Protein AF-A0A4Y7S0A8-F1 (afdb_monomer_lite)

Sequence (213 aa):
MAKVMALDAGCTFLNLITPNRKPGSVTPHGSLGADGKWPEFVPAKEGDSRILPHDGKDISFIEMGDLIRATYNFSPSFCLFVPKDYHNDRFDLKDLDLHNGIEHDASLCRIKIPVEMIKALLAEATGKDADGKPLLTIEDLSRFSARRRIHKSFGSSNASTLLTVFGGRVEDIETVLLEERLPDGWRYGLTIITFNLKAVNKFIAEREDKKEP

Structure (mmCIF, N/CA/C/O backbone):
data_AF-A0A4Y7S0A8-F1
#
_entry.id   AF-A0A4Y7S0A8-F1
#
loop_
_atom_site.group_PDB
_atom_site.id
_atom_site.type_symbol
_atom_site.label_atom_id
_atom_site.label_alt_id
_atom_site.label_comp_id
_atom_site.label_asym_id
_atom_site.label_entity_id
_atom_site.label_seq_id
_atom_site.pdbx_PDB_ins_code
_atom_site.Cartn_x
_atom_site.Cartn_y
_atom_site.Cartn_z
_atom_site.occupancy
_atom_site.B_iso_or_equiv
_atom_site.auth_seq_id
_atom_site.auth_comp_id
_atom_site.auth_asym_id
_atom_site.auth_atom_id
_atom_site.pdbx_PDB_model_num
ATOM 1 N N . MET A 1 1 ? 9.081 16.207 -14.433 1.00 58.31 1 MET A N 1
ATOM 2 C CA . MET A 1 1 ? 8.222 16.751 -13.357 1.00 58.31 1 MET A CA 1
ATOM 3 C C . MET A 1 1 ? 6.930 17.389 -13.871 1.00 58.31 1 MET A C 1
ATOM 5 O O . MET A 1 1 ? 5.879 16.824 -13.622 1.00 58.31 1 MET A O 1
ATOM 9 N N . ALA A 1 2 ? 6.963 18.486 -14.643 1.00 67.06 2 ALA A N 1
ATOM 10 C CA . ALA A 1 2 ? 5.742 19.196 -15.074 1.00 67.06 2 ALA A CA 1
ATOM 11 C C . ALA A 1 2 ? 4.711 18.321 -15.822 1.00 67.06 2 ALA A C 1
ATOM 13 O O . ALA A 1 2 ? 3.524 18.381 -15.524 1.00 67.06 2 ALA A O 1
ATOM 14 N N . LYS A 1 3 ? 5.160 17.444 -16.733 1.00 69.94 3 LYS A N 1
ATOM 15 C CA . LYS A 1 3 ? 4.279 16.494 -17.440 1.00 69.94 3 LYS A CA 1
ATOM 16 C C . LYS A 1 3 ? 3.612 15.475 -16.504 1.00 69.94 3 LYS A C 1
ATOM 18 O O . LYS A 1 3 ? 2.448 15.154 -16.691 1.00 69.94 3 LYS A O 1
ATOM 23 N N . VAL A 1 4 ? 4.337 15.007 -15.484 1.00 67.06 4 VAL A N 1
ATOM 24 C CA . VAL A 1 4 ? 3.821 14.060 -14.479 1.00 67.06 4 VAL A CA 1
ATOM 25 C C . VAL A 1 4 ? 2.778 14.743 -13.598 1.00 67.06 4 VAL A C 1
ATOM 27 O O . VAL A 1 4 ? 1.708 14.190 -13.381 1.00 67.06 4 VAL A O 1
ATOM 30 N N . MET A 1 5 ? 3.042 15.984 -13.178 1.00 69.06 5 MET A N 1
ATOM 31 C CA . MET A 1 5 ? 2.083 16.797 -12.422 1.00 69.06 5 MET A CA 1
ATOM 32 C C . MET A 1 5 ? 0.814 17.100 -13.231 1.00 69.06 5 MET A C 1
ATOM 34 O O . MET A 1 5 ? -0.282 17.065 -12.682 1.00 69.06 5 MET A O 1
ATOM 38 N N . ALA A 1 6 ? 0.942 17.359 -14.537 1.00 71.19 6 ALA A N 1
ATOM 39 C CA . ALA A 1 6 ? -0.202 17.607 -15.414 1.00 71.19 6 ALA A CA 1
ATOM 40 C C . ALA A 1 6 ? -1.072 16.353 -15.611 1.00 71.19 6 ALA A C 1
ATOM 42 O O . ALA A 1 6 ? -2.297 16.442 -15.547 1.00 71.19 6 ALA A O 1
ATOM 43 N N . LEU A 1 7 ? -0.442 15.185 -15.803 1.00 68.44 7 LEU A N 1
ATOM 44 C CA . LEU A 1 7 ? -1.139 13.897 -15.866 1.00 68.44 7 LEU A CA 1
ATOM 45 C C . LEU A 1 7 ? -1.928 13.641 -14.577 1.00 68.44 7 LEU A C 1
ATOM 47 O O . LEU A 1 7 ? -3.099 13.270 -14.627 1.00 68.44 7 LEU A O 1
ATOM 51 N N . ASP A 1 8 ? -1.302 13.894 -13.429 1.00 63.66 8 ASP A N 1
ATOM 52 C CA . ASP A 1 8 ? -1.914 13.646 -12.130 1.00 63.66 8 ASP A CA 1
ATOM 53 C C . ASP A 1 8 ? -3.091 14.585 -11.827 1.00 63.66 8 ASP A C 1
ATOM 55 O O . ASP A 1 8 ? -4.157 14.145 -11.383 1.00 63.66 8 ASP A O 1
ATOM 59 N N . ALA A 1 9 ? -2.936 15.872 -12.156 1.00 69.12 9 ALA A N 1
ATOM 60 C CA . ALA A 1 9 ? -4.014 16.853 -12.077 1.00 69.12 9 ALA A CA 1
ATOM 61 C C . ALA A 1 9 ? -5.208 16.445 -12.958 1.00 69.12 9 ALA A C 1
ATOM 63 O O . ALA A 1 9 ? -6.355 16.529 -12.517 1.00 69.12 9 ALA A O 1
ATOM 64 N N . GLY A 1 10 ? -4.942 15.932 -14.165 1.00 71.56 10 GLY A N 1
ATOM 65 C CA . GLY A 1 10 ? -5.967 15.388 -15.056 1.00 71.56 10 GLY A CA 1
ATOM 66 C C . GLY A 1 10 ? -6.709 14.193 -14.448 1.00 71.56 10 GLY A C 1
ATOM 67 O O . GLY A 1 10 ? -7.939 14.200 -14.395 1.00 71.56 10 GLY A O 1
ATOM 68 N N . CYS A 1 11 ? -5.985 13.196 -13.927 1.00 65.12 11 CYS A N 1
ATOM 69 C CA . CYS A 1 11 ? -6.586 12.034 -13.259 1.00 65.12 11 CYS A CA 1
ATOM 70 C C . CYS A 1 11 ? -7.450 12.434 -12.055 1.00 65.12 11 CYS A C 1
ATOM 72 O O . CYS A 1 11 ? -8.528 11.882 -11.846 1.00 65.12 11 CYS A O 1
ATOM 74 N N . THR A 1 12 ? -7.004 13.421 -11.284 1.00 65.00 12 THR A N 1
ATOM 75 C CA . THR A 1 12 ? -7.738 13.921 -10.115 1.00 65.00 12 THR A CA 1
ATOM 76 C C . THR A 1 12 ? -9.018 14.621 -10.498 1.00 65.00 12 THR A C 1
ATOM 78 O O . THR A 1 12 ? -10.064 14.349 -9.913 1.00 65.00 12 THR A O 1
ATOM 81 N N . PHE A 1 13 ? -8.941 15.516 -11.481 1.00 70.25 13 PHE A N 1
ATOM 82 C CA . PHE A 1 13 ? -10.118 16.213 -11.965 1.00 70.25 13 PHE A CA 1
ATOM 83 C C . PHE A 1 13 ? -11.157 15.216 -12.487 1.00 70.25 13 PHE A C 1
ATOM 85 O O . PHE A 1 13 ? -12.326 15.309 -12.125 1.00 70.25 13 PHE A O 1
ATOM 92 N N . LEU A 1 14 ? -10.722 14.204 -13.246 1.00 70.00 14 LEU A N 1
ATOM 93 C CA . LEU A 1 14 ? -11.597 13.126 -13.703 1.00 70.00 14 LEU A CA 1
ATOM 94 C C . LEU A 1 14 ? -12.233 12.362 -12.533 1.00 70.00 14 LEU A C 1
ATOM 96 O O . LEU A 1 14 ? -13.439 12.137 -12.559 1.00 70.00 14 LEU A O 1
ATOM 100 N N . ASN A 1 15 ? -11.484 12.018 -11.484 1.00 66.25 15 ASN A N 1
ATOM 101 C CA . ASN A 1 15 ? -12.047 11.350 -10.303 1.00 66.25 15 ASN A CA 1
ATOM 102 C C . ASN A 1 15 ? -13.078 12.203 -9.550 1.00 66.25 15 ASN A C 1
ATOM 104 O O . ASN A 1 15 ? -13.978 11.646 -8.933 1.00 66.25 15 ASN A O 1
ATOM 108 N N . LEU A 1 16 ? -12.962 13.535 -9.589 1.00 69.25 16 LEU A N 1
ATOM 109 C CA . LEU A 1 16 ? -13.919 14.431 -8.934 1.00 69.25 16 LEU A CA 1
ATOM 110 C C . LEU A 1 16 ? -15.281 14.441 -9.641 1.00 69.25 16 LEU A C 1
ATOM 112 O O . LEU A 1 16 ? -16.313 14.578 -8.989 1.00 69.25 16 LEU A O 1
ATOM 116 N N . ILE A 1 17 ? -15.279 14.323 -10.970 1.00 75.06 17 ILE A N 1
ATOM 117 C CA . ILE A 1 17 ? -16.487 14.470 -11.797 1.00 75.06 17 ILE A CA 1
ATOM 118 C C . ILE A 1 17 ? -17.059 13.137 -12.289 1.00 75.06 17 ILE A C 1
ATOM 120 O O . ILE A 1 17 ? -18.160 13.113 -12.838 1.00 75.06 17 ILE A O 1
ATOM 124 N N . THR A 1 18 ? -16.327 12.032 -12.136 1.00 69.12 18 THR A N 1
ATOM 125 C CA . THR A 1 18 ? -16.798 10.704 -12.542 1.00 69.12 18 THR A CA 1
ATOM 126 C C . THR A 1 18 ? -17.499 9.992 -11.384 1.00 69.12 18 THR A C 1
ATOM 128 O O . THR A 1 18 ? -17.067 10.101 -10.237 1.00 69.12 18 THR A O 1
ATOM 131 N N . PRO A 1 19 ? -18.591 9.249 -11.648 1.00 72.56 19 PRO A N 1
ATOM 132 C CA . PRO A 1 19 ? -19.232 8.441 -10.621 1.00 72.56 19 PRO A CA 1
ATOM 133 C C . PRO A 1 19 ? -18.269 7.407 -10.037 1.00 72.56 19 PRO A C 1
ATOM 135 O O . PRO A 1 19 ? -17.449 6.828 -10.754 1.00 72.56 19 PRO A O 1
ATOM 138 N N . ASN A 1 20 ? -18.436 7.105 -8.748 1.00 66.69 20 ASN A N 1
ATOM 139 C CA . ASN A 1 20 ? -17.728 5.997 -8.119 1.00 66.69 20 ASN A CA 1
ATOM 140 C C . ASN A 1 20 ? -17.973 4.697 -8.898 1.00 66.69 20 ASN A C 1
ATOM 142 O O . ASN A 1 20 ? -19.105 4.380 -9.278 1.00 66.69 20 ASN A O 1
ATOM 146 N N . ARG A 1 21 ? -16.903 3.929 -9.118 1.00 64.50 21 ARG A N 1
ATOM 147 C CA . ARG A 1 21 ? -16.999 2.606 -9.742 1.00 64.50 21 ARG A CA 1
ATOM 148 C C . ARG A 1 21 ? -17.842 1.670 -8.879 1.00 64.50 21 ARG A C 1
ATOM 150 O O . ARG A 1 21 ? -17.866 1.787 -7.652 1.00 64.50 21 ARG A O 1
ATOM 157 N N . LYS A 1 22 ? -18.521 0.720 -9.529 1.00 64.25 22 LYS A N 1
ATOM 158 C CA . LYS A 1 22 ? -19.279 -0.308 -8.815 1.00 64.25 22 LYS A CA 1
ATOM 159 C C . LYS A 1 22 ? -18.318 -1.140 -7.954 1.00 64.25 22 LYS A C 1
ATOM 161 O O . LYS A 1 22 ? -17.185 -1.397 -8.369 1.00 64.25 22 LYS A O 1
ATOM 166 N N . PRO A 1 23 ? -18.752 -1.602 -6.772 1.00 60.38 23 PRO A N 1
ATOM 167 C CA . PRO A 1 23 ? -17.945 -2.518 -5.977 1.00 60.38 23 PRO A CA 1
ATOM 168 C C . PRO A 1 23 ? -17.537 -3.751 -6.803 1.00 60.38 23 PRO A C 1
ATOM 170 O O . PRO A 1 23 ? -18.385 -4.355 -7.454 1.00 60.38 23 PRO A O 1
ATOM 173 N N . GLY A 1 24 ? -16.246 -4.100 -6.792 1.00 59.38 24 GLY A N 1
ATOM 174 C CA . GLY A 1 24 ? -15.687 -5.215 -7.576 1.00 59.38 24 GLY A CA 1
ATOM 175 C C . GLY A 1 24 ? -15.286 -4.873 -9.019 1.00 59.38 24 GLY A C 1
ATOM 176 O O . GLY A 1 24 ? -14.640 -5.688 -9.665 1.00 59.38 24 GLY A O 1
ATOM 177 N N . SER A 1 25 ? -15.588 -3.667 -9.517 1.00 65.44 25 SER A N 1
ATOM 178 C CA . SER A 1 25 ? -15.233 -3.237 -10.882 1.00 65.44 25 SER A CA 1
ATOM 179 C C . SER A 1 25 ? -14.004 -2.313 -10.927 1.00 65.44 25 SER A C 1
ATOM 181 O O . SER A 1 25 ? -13.854 -1.505 -11.848 1.00 65.44 25 SER A O 1
ATOM 183 N N . VAL A 1 26 ? -13.181 -2.330 -9.875 1.00 66.06 26 VAL A N 1
ATOM 184 C CA . VAL A 1 26 ? -11.981 -1.485 -9.772 1.00 66.06 26 VAL A CA 1
ATOM 185 C C . VAL A 1 26 ? -10.861 -2.069 -10.630 1.00 66.06 26 VAL A C 1
ATOM 187 O O . VAL A 1 26 ? -10.274 -1.342 -11.433 1.00 66.06 26 VAL A O 1
ATOM 190 N N . THR A 1 27 ? -10.649 -3.378 -10.526 1.00 70.12 27 THR A N 1
ATOM 191 C CA . THR A 1 27 ? -9.731 -4.145 -11.366 1.00 70.12 27 THR A CA 1
ATOM 192 C C . THR A 1 27 ? -10.268 -4.252 -12.800 1.00 70.12 27 THR A C 1
ATOM 194 O O . THR A 1 27 ? -11.451 -4.559 -12.977 1.00 70.12 27 THR A O 1
ATOM 197 N N . PRO A 1 28 ? -9.446 -3.990 -13.837 1.00 72.38 28 PRO A N 1
ATOM 198 C CA . PRO A 1 28 ? -9.877 -4.095 -15.229 1.00 72.38 28 PRO A CA 1
ATOM 199 C C . PRO A 1 28 ? -10.390 -5.495 -15.590 1.00 72.38 28 PRO A C 1
ATOM 201 O O . PRO A 1 28 ? -9.878 -6.505 -15.108 1.00 72.38 28 PRO A O 1
ATOM 204 N N . HIS A 1 29 ? -11.377 -5.568 -16.488 1.00 75.81 29 HIS A N 1
ATOM 205 C CA . HIS A 1 29 ? -11.829 -6.851 -17.029 1.00 75.81 29 HIS A CA 1
ATOM 206 C C . HIS A 1 29 ? -10.670 -7.589 -17.712 1.00 75.81 29 HIS A C 1
ATOM 208 O O . HIS A 1 29 ? -9.932 -7.001 -18.499 1.00 75.81 29 HIS A O 1
ATOM 214 N N . GLY A 1 30 ? -10.533 -8.883 -17.414 1.00 76.19 30 GLY A N 1
ATOM 215 C CA . GLY A 1 30 ? -9.448 -9.728 -17.922 1.00 76.19 30 GLY A CA 1
ATOM 216 C C . GLY A 1 30 ? -8.173 -9.717 -17.071 1.00 76.19 30 GLY A C 1
ATOM 217 O O . GLY A 1 30 ? -7.290 -10.534 -17.319 1.00 76.19 30 GLY A O 1
ATOM 218 N N . SER A 1 31 ? -8.073 -8.853 -16.057 1.00 74.75 31 SER A N 1
ATOM 219 C CA . SER A 1 31 ? -6.987 -8.890 -15.071 1.00 74.75 31 SER A CA 1
ATOM 220 C C . SER A 1 31 ? -7.307 -9.838 -13.907 1.00 74.75 31 SER A C 1
ATOM 222 O O . SER A 1 31 ? -8.472 -10.096 -13.592 1.00 74.75 31 SER A O 1
ATOM 224 N N . LEU A 1 32 ? -6.265 -10.336 -13.234 1.00 74.25 32 LEU A N 1
ATOM 225 C CA . LEU A 1 32 ? -6.407 -11.065 -11.968 1.00 74.25 32 LEU A CA 1
ATOM 226 C C . LEU A 1 32 ? -7.087 -10.150 -10.940 1.00 74.25 32 LEU A C 1
ATOM 228 O O . LEU A 1 32 ? -6.679 -9.000 -10.814 1.00 74.25 32 LEU A O 1
ATOM 232 N N . GLY A 1 33 ? -8.116 -10.631 -10.236 1.00 71.81 33 GLY A N 1
ATOM 233 C CA . GLY A 1 33 ? -8.898 -9.804 -9.308 1.00 71.81 33 GLY A CA 1
ATOM 234 C C . GLY A 1 33 ? -10.147 -9.158 -9.913 1.00 71.81 33 GLY A C 1
ATOM 235 O O . GLY A 1 33 ? -10.925 -8.551 -9.174 1.00 71.81 33 GLY A O 1
ATOM 236 N N . ALA A 1 34 ? -10.384 -9.290 -11.228 1.00 74.62 34 ALA A N 1
ATOM 237 C CA . ALA A 1 34 ? -11.622 -8.822 -11.854 1.00 74.62 34 ALA A CA 1
ATOM 238 C C . ALA A 1 34 ? -12.855 -9.414 -11.142 1.00 74.62 34 ALA A C 1
ATOM 240 O O . ALA A 1 34 ? -12.850 -10.566 -10.704 1.00 74.62 34 ALA A O 1
ATOM 241 N N . ASP A 1 35 ? -13.897 -8.597 -10.975 1.00 70.31 35 ASP A N 1
ATOM 242 C CA . ASP A 1 35 ? -15.102 -8.922 -10.194 1.00 70.31 35 ASP A CA 1
ATOM 243 C C . ASP A 1 35 ? -14.831 -9.245 -8.707 1.00 70.31 35 ASP A C 1
ATOM 245 O O . ASP A 1 35 ? -15.668 -9.844 -8.028 1.00 70.31 35 ASP A O 1
ATOM 249 N N . GLY A 1 36 ? -13.664 -8.849 -8.183 1.00 66.19 36 GLY A N 1
ATOM 250 C CA . GLY A 1 36 ? -13.225 -9.143 -6.817 1.00 66.19 36 GLY A CA 1
ATOM 251 C C . GLY A 1 36 ? -12.748 -10.583 -6.610 1.00 66.19 36 GLY A C 1
ATOM 252 O O . GLY A 1 36 ? -12.693 -11.041 -5.469 1.00 66.19 36 GLY A O 1
ATOM 253 N N . LYS A 1 37 ? -12.440 -11.313 -7.690 1.00 70.19 37 LYS A N 1
ATOM 254 C CA . LYS A 1 37 ? -11.987 -12.709 -7.641 1.00 70.19 37 LYS A CA 1
ATOM 255 C C . LYS A 1 37 ? -10.481 -12.793 -7.840 1.00 70.19 37 LYS A C 1
ATOM 257 O O . LYS A 1 37 ? -9.984 -12.730 -8.965 1.00 70.19 37 LYS A O 1
ATOM 262 N N . TRP A 1 38 ? -9.763 -12.947 -6.737 1.00 73.88 38 TRP A N 1
ATOM 263 C CA . TRP A 1 38 ? -8.324 -13.181 -6.757 1.00 73.88 38 TRP A CA 1
ATOM 264 C C . TRP A 1 38 ? -8.012 -14.667 -6.977 1.00 73.88 38 TRP A C 1
ATOM 266 O O . TRP A 1 38 ? -8.797 -15.518 -6.550 1.00 73.88 38 TRP A O 1
ATOM 276 N N . PRO A 1 39 ? -6.897 -14.998 -7.653 1.00 74.50 39 PRO A N 1
ATOM 277 C CA . PRO A 1 39 ? -6.384 -16.363 -7.696 1.00 74.50 39 PRO A CA 1
ATOM 278 C C . PRO A 1 39 ? -6.137 -16.925 -6.294 1.00 74.50 39 PRO A C 1
ATOM 280 O O . PRO A 1 39 ? -5.970 -16.172 -5.334 1.00 74.50 39 PRO A O 1
ATOM 283 N N . GLU A 1 40 ? -6.074 -18.253 -6.195 1.00 77.62 40 GLU A N 1
ATOM 284 C CA . GLU A 1 40 ? -5.680 -18.921 -4.957 1.00 77.62 40 GLU A CA 1
ATOM 285 C C . GLU A 1 40 ? -4.301 -18.425 -4.506 1.00 77.62 40 GLU A C 1
ATOM 287 O O . GLU A 1 40 ? -3.355 -18.347 -5.293 1.00 77.62 40 GLU A O 1
ATOM 292 N N . PHE A 1 41 ? -4.200 -18.061 -3.231 1.00 76.19 41 PHE A N 1
ATOM 293 C CA . PHE A 1 41 ? -2.948 -17.607 -2.653 1.00 76.19 41 PHE A CA 1
ATOM 294 C C . PHE A 1 41 ? -1.955 -18.764 -2.554 1.00 76.19 41 PHE A C 1
ATOM 296 O O . PHE A 1 41 ? -2.236 -19.790 -1.937 1.00 76.19 41 PHE A O 1
ATOM 303 N N . VAL A 1 42 ? -0.760 -18.556 -3.103 1.00 73.75 42 VAL A N 1
ATOM 304 C CA . VAL A 1 42 ? 0.359 -19.488 -2.985 1.00 73.75 42 VAL A CA 1
ATOM 305 C C . VAL A 1 42 ? 1.423 -18.846 -2.089 1.00 73.75 42 VAL A C 1
ATOM 307 O O . VAL A 1 42 ? 1.950 -17.790 -2.447 1.00 73.75 42 VAL A O 1
ATOM 310 N N . PRO A 1 43 ? 1.752 -19.438 -0.923 1.00 72.25 43 PRO A N 1
ATOM 311 C CA . PRO A 1 43 ? 2.831 -18.941 -0.078 1.00 72.25 43 PRO A CA 1
ATOM 312 C C . PRO A 1 43 ? 4.166 -18.916 -0.832 1.00 72.25 43 PRO A C 1
ATOM 314 O O . PRO A 1 43 ? 4.490 -19.871 -1.542 1.00 72.25 43 PRO A O 1
ATOM 317 N N . ALA A 1 44 ? 4.949 -17.849 -0.650 1.00 66.38 44 ALA A N 1
ATOM 318 C CA . ALA A 1 44 ? 6.292 -17.762 -1.216 1.00 66.38 44 ALA A CA 1
ATOM 319 C C . ALA A 1 44 ? 7.177 -18.897 -0.677 1.00 66.38 44 ALA A C 1
ATOM 321 O O . ALA A 1 44 ? 7.180 -19.173 0.528 1.00 66.38 44 ALA A O 1
ATOM 322 N N . LYS A 1 45 ? 7.932 -19.548 -1.565 1.00 75.25 45 LYS A N 1
ATOM 323 C CA . LYS A 1 45 ? 9.007 -20.465 -1.176 1.00 75.25 45 LYS A CA 1
ATOM 324 C C . LYS A 1 45 ? 10.303 -19.682 -0.985 1.00 75.25 45 LYS A C 1
ATOM 326 O O . LYS A 1 45 ? 10.384 -18.488 -1.264 1.00 75.25 45 LYS A O 1
ATOM 331 N N . GLU A 1 46 ? 11.330 -20.355 -0.479 1.00 64.81 46 GLU A N 1
ATOM 332 C CA . GLU A 1 46 ? 12.653 -19.750 -0.365 1.00 64.81 46 GLU A CA 1
ATOM 333 C C . GLU A 1 46 ? 13.147 -19.293 -1.747 1.00 64.81 46 GLU A C 1
ATOM 335 O O . GLU A 1 46 ? 13.311 -20.105 -2.655 1.00 64.81 46 GLU A O 1
ATOM 340 N N . GLY A 1 47 ? 13.356 -17.981 -1.892 1.00 57.88 47 GLY A N 1
ATOM 341 C CA . GLY A 1 47 ? 13.756 -17.348 -3.149 1.00 57.88 47 GLY A CA 1
ATOM 342 C C . GLY A 1 47 ? 12.619 -16.741 -3.978 1.00 57.88 47 GLY A C 1
ATOM 343 O O . GLY A 1 47 ? 12.930 -16.165 -5.018 1.00 57.88 47 GLY A O 1
ATOM 344 N N . ASP A 1 48 ? 11.360 -16.822 -3.528 1.00 59.78 48 ASP A N 1
ATOM 345 C CA . ASP A 1 48 ? 10.204 -16.362 -4.305 1.00 59.78 48 ASP A CA 1
ATOM 346 C C . ASP A 1 48 ? 9.696 -14.936 -3.962 1.00 59.78 48 ASP A C 1
ATOM 348 O O . ASP A 1 48 ? 9.854 -14.431 -2.850 1.00 59.78 48 ASP A O 1
ATOM 352 N N . SER A 1 49 ? 8.990 -14.322 -4.920 1.00 56.28 49 SER A N 1
ATOM 353 C CA . SER A 1 49 ? 8.126 -13.136 -4.823 1.00 56.28 49 SER A CA 1
ATOM 354 C C . SER A 1 49 ? 6.647 -13.487 -5.067 1.00 56.28 49 SER A C 1
ATOM 356 O O . SER A 1 49 ? 6.334 -14.523 -5.653 1.00 56.28 49 SER A O 1
ATOM 358 N N . ARG A 1 50 ? 5.714 -12.629 -4.615 1.00 56.66 50 ARG A N 1
ATOM 359 C CA . ARG A 1 50 ? 4.268 -12.935 -4.523 1.00 56.66 50 ARG A CA 1
ATOM 360 C C . ARG A 1 50 ? 3.346 -12.262 -5.559 1.00 56.66 50 ARG A C 1
ATOM 362 O O . ARG A 1 50 ? 2.243 -12.752 -5.761 1.00 56.66 50 ARG A O 1
ATOM 369 N N . ILE A 1 51 ? 3.745 -11.150 -6.191 1.00 58.12 51 ILE A N 1
ATOM 370 C CA . ILE A 1 51 ? 2.912 -10.396 -7.179 1.00 58.12 51 ILE A CA 1
ATOM 371 C C . ILE A 1 51 ? 3.663 -10.119 -8.490 1.00 58.12 51 ILE A C 1
ATOM 373 O O . ILE A 1 51 ? 3.064 -9.920 -9.544 1.00 58.12 51 ILE A O 1
ATOM 377 N N . LEU A 1 52 ? 4.986 -10.099 -8.410 1.00 72.06 52 LEU A N 1
ATOM 378 C CA . LEU A 1 52 ? 5.913 -9.954 -9.525 1.00 72.06 52 LEU A CA 1
ATOM 379 C C . LEU A 1 52 ? 6.336 -11.369 -9.985 1.00 72.06 52 LEU A C 1
ATOM 381 O O . LEU A 1 52 ? 5.794 -12.334 -9.436 1.00 72.06 52 LEU A O 1
ATOM 385 N N . PRO A 1 53 ? 7.235 -11.548 -10.980 1.00 73.62 53 PRO A N 1
ATOM 386 C CA . PRO A 1 53 ? 7.751 -12.869 -11.332 1.00 73.62 53 PRO A CA 1
ATOM 387 C C . PRO A 1 53 ? 8.084 -13.659 -10.073 1.00 73.62 53 PRO A C 1
ATOM 389 O O . PRO A 1 53 ? 8.648 -13.099 -9.134 1.00 73.62 53 PRO A O 1
ATOM 392 N N . HIS A 1 54 ? 7.674 -14.927 -10.033 1.00 71.69 54 HIS A N 1
ATOM 393 C CA . HIS A 1 54 ? 7.681 -15.701 -8.795 1.00 71.69 54 HIS A CA 1
ATOM 394 C C . HIS A 1 54 ? 9.060 -15.826 -8.163 1.00 71.69 54 HIS A C 1
ATOM 396 O O . HIS A 1 54 ? 9.097 -16.086 -6.984 1.00 71.69 54 HIS A O 1
ATOM 402 N N . ASP A 1 55 ? 10.163 -15.613 -8.876 1.00 76.19 55 ASP A N 1
ATOM 403 C CA . ASP A 1 55 ? 11.528 -15.619 -8.335 1.00 76.19 55 ASP A CA 1
ATOM 404 C C . ASP A 1 55 ? 12.027 -14.228 -7.887 1.00 76.19 55 ASP A C 1
ATOM 406 O O . ASP A 1 55 ? 13.155 -14.086 -7.410 1.00 76.19 55 ASP A O 1
ATOM 410 N N . GLY A 1 56 ? 11.203 -13.193 -8.066 1.00 81.06 56 GLY A N 1
ATOM 411 C CA . GLY A 1 56 ? 11.481 -11.809 -7.702 1.00 81.06 56 GLY A CA 1
ATOM 412 C C . GLY A 1 56 ? 12.612 -11.158 -8.491 1.00 81.06 56 GLY A C 1
ATOM 413 O O . GLY A 1 56 ? 13.221 -10.230 -7.955 1.00 81.06 56 GLY A O 1
ATOM 414 N N . LYS A 1 57 ? 12.926 -11.632 -9.702 1.00 85.06 57 LYS A N 1
ATOM 415 C CA . LYS A 1 57 ? 14.086 -11.174 -10.484 1.00 85.06 57 LYS A CA 1
ATOM 416 C C . LYS A 1 57 ? 13.707 -10.522 -11.806 1.00 85.06 57 LYS A C 1
ATOM 418 O O . LYS A 1 57 ? 12.637 -10.776 -12.353 1.00 85.06 57 LYS A O 1
ATOM 423 N N . ASP A 1 58 ? 14.629 -9.708 -12.318 1.00 89.31 58 ASP A N 1
ATOM 424 C CA . ASP A 1 58 ? 14.570 -9.087 -13.649 1.00 89.31 58 ASP A CA 1
ATOM 425 C C . ASP A 1 58 ? 13.252 -8.337 -13.939 1.00 89.31 58 ASP A C 1
ATOM 427 O O . ASP A 1 58 ? 12.691 -8.372 -15.038 1.00 89.31 58 ASP A O 1
ATOM 431 N N . ILE A 1 59 ? 12.736 -7.628 -12.937 1.00 89.69 59 ILE A N 1
ATOM 432 C CA . ILE A 1 59 ? 11.457 -6.922 -13.019 1.00 89.69 59 ILE A CA 1
ATOM 433 C C . ILE A 1 59 ? 11.655 -5.589 -13.728 1.00 89.69 59 ILE A C 1
ATOM 435 O O . ILE A 1 59 ? 12.409 -4.740 -13.251 1.00 89.69 59 ILE A O 1
ATOM 439 N N . SER A 1 60 ? 10.942 -5.365 -14.834 1.00 90.62 60 SER A N 1
ATOM 440 C CA . SER A 1 60 ? 10.887 -4.032 -15.440 1.00 90.62 60 SER A CA 1
ATOM 441 C C . SER A 1 60 ? 9.943 -3.102 -14.667 1.00 90.62 60 SER A C 1
ATOM 443 O O . SER A 1 60 ? 8.910 -3.521 -14.132 1.00 90.62 60 SER A O 1
ATOM 445 N N . PHE A 1 61 ? 10.252 -1.801 -14.636 1.00 87.81 61 PHE A N 1
ATOM 446 C CA . PHE A 1 61 ? 9.373 -0.809 -13.998 1.00 87.81 61 PHE A CA 1
ATOM 447 C C . PHE A 1 61 ? 8.038 -0.630 -14.732 1.00 87.81 61 PHE A C 1
ATOM 449 O O . PHE A 1 61 ? 7.048 -0.248 -14.106 1.00 87.81 61 PHE A O 1
ATOM 456 N N . ILE A 1 62 ? 7.992 -0.962 -16.027 1.00 88.69 62 ILE A N 1
ATOM 457 C CA . ILE A 1 62 ? 6.762 -0.998 -16.824 1.00 88.69 62 ILE A CA 1
ATOM 458 C C . ILE A 1 62 ? 5.845 -2.121 -16.328 1.00 88.69 62 ILE A C 1
ATOM 460 O O . ILE A 1 62 ? 4.705 -1.842 -15.961 1.00 88.69 62 ILE A O 1
ATOM 464 N N . GLU A 1 63 ? 6.345 -3.360 -16.244 1.00 87.62 63 GLU A N 1
ATOM 465 C CA . GLU A 1 63 ? 5.557 -4.505 -15.759 1.00 87.62 63 GLU A CA 1
ATOM 466 C C . GLU A 1 63 ? 5.080 -4.288 -14.324 1.00 87.62 63 GLU A C 1
ATOM 468 O O . GLU A 1 63 ? 3.903 -4.494 -14.023 1.00 87.62 63 GLU A O 1
ATOM 473 N N . MET A 1 64 ? 5.965 -3.812 -13.441 1.00 86.44 64 MET A N 1
ATOM 474 C CA . MET A 1 64 ? 5.577 -3.476 -12.073 1.00 86.44 64 MET A CA 1
ATOM 475 C C . MET A 1 64 ? 4.498 -2.385 -12.055 1.00 86.44 64 MET A C 1
ATOM 477 O O . MET A 1 64 ? 3.521 -2.503 -11.316 1.00 86.44 64 MET A O 1
ATOM 481 N N . GLY A 1 65 ? 4.647 -1.331 -12.859 1.00 84.94 65 GLY A N 1
ATOM 482 C CA . GLY A 1 65 ? 3.675 -0.245 -12.939 1.00 84.94 65 GLY A CA 1
ATOM 483 C C . GLY A 1 65 ? 2.295 -0.721 -13.387 1.00 84.94 65 GLY A C 1
ATOM 484 O O . GLY A 1 65 ? 1.292 -0.386 -12.750 1.00 84.94 65 GLY A O 1
ATOM 485 N N . ASP A 1 66 ? 2.236 -1.545 -14.431 1.00 85.31 66 ASP A N 1
ATOM 486 C CA . ASP A 1 66 ? 0.986 -2.104 -14.946 1.00 85.31 66 ASP A CA 1
ATOM 487 C C . ASP A 1 66 ? 0.319 -3.045 -13.935 1.00 85.31 66 ASP A C 1
ATOM 489 O O . ASP A 1 66 ? -0.892 -2.946 -13.710 1.00 85.31 66 ASP A O 1
ATOM 493 N N . LEU A 1 67 ? 1.100 -3.887 -13.251 1.00 83.81 67 LEU A N 1
ATOM 494 C CA . LEU A 1 67 ? 0.592 -4.784 -12.211 1.00 83.81 67 LEU A CA 1
ATOM 495 C C . LEU A 1 67 ? 0.090 -4.022 -10.983 1.00 83.81 67 LEU A C 1
ATOM 497 O O . LEU A 1 67 ? -1.013 -4.291 -10.520 1.00 83.81 67 LEU A O 1
ATOM 501 N N . ILE A 1 68 ? 0.827 -3.034 -10.467 1.00 81.56 68 ILE A N 1
ATOM 502 C CA . ILE A 1 68 ? 0.364 -2.236 -9.317 1.00 81.56 68 ILE A CA 1
ATOM 503 C C . ILE A 1 68 ? -0.904 -1.452 -9.694 1.00 81.56 68 ILE A C 1
ATOM 505 O O . ILE A 1 68 ? -1.834 -1.352 -8.890 1.00 81.56 68 ILE A O 1
ATOM 509 N N . ARG A 1 69 ? -0.995 -0.930 -10.924 1.00 79.44 69 ARG A N 1
ATOM 510 C CA . ARG A 1 69 ? -2.212 -0.272 -11.426 1.00 79.44 69 ARG A CA 1
ATOM 511 C C . ARG A 1 69 ? -3.393 -1.230 -11.507 1.00 79.44 69 ARG A C 1
ATOM 513 O O . ARG A 1 69 ? -4.477 -0.874 -11.061 1.00 79.44 69 ARG A O 1
ATOM 520 N N . ALA A 1 70 ? -3.206 -2.416 -12.074 1.00 77.38 70 ALA A N 1
ATOM 521 C CA . ALA A 1 70 ? -4.281 -3.393 -12.204 1.00 77.38 70 ALA A CA 1
ATOM 522 C C . ALA A 1 70 ? -4.725 -3.936 -10.837 1.00 77.38 70 ALA A C 1
ATOM 524 O O . ALA A 1 70 ? -5.924 -4.072 -10.589 1.00 77.38 70 ALA A O 1
ATOM 525 N N . THR A 1 71 ? -3.761 -4.194 -9.952 1.00 76.69 71 THR A N 1
ATOM 526 C CA . THR A 1 71 ? -3.983 -4.860 -8.669 1.00 76.69 71 THR A CA 1
ATOM 527 C C . THR A 1 71 ? -4.467 -3.896 -7.598 1.00 76.69 71 THR A C 1
ATOM 529 O O . THR A 1 71 ? -5.489 -4.136 -6.966 1.00 76.69 71 THR A O 1
ATOM 532 N N . TYR A 1 72 ? -3.757 -2.783 -7.413 1.00 75.25 72 TYR A N 1
ATOM 533 C CA . TYR A 1 72 ? -3.996 -1.835 -6.325 1.00 75.25 72 TYR A CA 1
ATOM 534 C C . TYR A 1 72 ? -4.671 -0.538 -6.773 1.00 75.25 72 TYR A C 1
ATOM 536 O O . TYR A 1 72 ? -4.880 0.366 -5.960 1.00 75.25 72 TYR A O 1
ATOM 544 N N . ASN A 1 73 ? -4.981 -0.411 -8.068 1.00 74.06 73 ASN A N 1
ATOM 545 C CA . ASN A 1 73 ? -5.543 0.802 -8.655 1.00 74.06 73 ASN A CA 1
ATOM 546 C C . ASN A 1 73 ? -4.704 2.050 -8.332 1.00 74.06 73 ASN A C 1
ATOM 548 O O . ASN A 1 73 ? -5.250 3.096 -7.987 1.00 74.06 73 ASN A O 1
ATOM 552 N N . PHE A 1 74 ? -3.372 1.923 -8.408 1.00 74.44 74 PHE A N 1
ATOM 553 C CA . PHE A 1 74 ? -2.457 3.057 -8.265 1.00 74.44 74 PHE A CA 1
ATOM 554 C C . PHE A 1 74 ? -2.519 3.989 -9.483 1.00 74.44 74 PHE A C 1
ATOM 556 O O . PHE A 1 74 ? -2.828 3.582 -10.605 1.00 74.44 74 PHE A O 1
ATOM 563 N N . SER A 1 75 ? -2.165 5.259 -9.291 1.00 69.62 75 SER A N 1
ATOM 564 C CA . SER A 1 75 ? -1.924 6.175 -10.413 1.00 69.62 75 SER A CA 1
ATOM 565 C C . SER A 1 75 ? -0.626 5.799 -11.152 1.00 69.62 75 SER A C 1
ATOM 567 O O . SER A 1 75 ? 0.360 5.491 -10.479 1.00 69.62 75 SER A O 1
ATOM 569 N N . PRO A 1 76 ? -0.554 5.884 -12.502 1.00 71.38 76 PRO A N 1
ATOM 570 C CA . PRO A 1 76 ? 0.690 5.619 -13.235 1.00 71.38 76 PRO A CA 1
ATOM 571 C C . PRO A 1 76 ? 1.829 6.551 -12.818 1.00 71.38 76 PRO A C 1
ATOM 573 O O . PRO A 1 76 ? 2.994 6.177 -12.879 1.00 71.38 76 PRO A O 1
ATOM 576 N N . SER A 1 77 ? 1.495 7.766 -12.377 1.00 70.69 77 SER A N 1
ATOM 577 C CA . SER A 1 77 ? 2.466 8.756 -11.915 1.00 70.69 77 SER A CA 1
ATOM 578 C C . SER A 1 77 ? 3.283 8.264 -10.716 1.00 70.69 77 SER A C 1
ATOM 580 O O . SER A 1 77 ? 4.431 8.675 -10.579 1.00 70.69 77 SER A O 1
ATOM 582 N N . PHE A 1 78 ? 2.743 7.366 -9.883 1.00 69.88 78 PHE A N 1
ATOM 583 C CA . PHE A 1 78 ? 3.426 6.862 -8.687 1.00 69.88 78 PHE A CA 1
ATOM 584 C C . PHE A 1 78 ? 4.666 6.041 -9.029 1.00 69.88 78 PHE A C 1
ATOM 586 O O . PHE A 1 78 ? 5.719 6.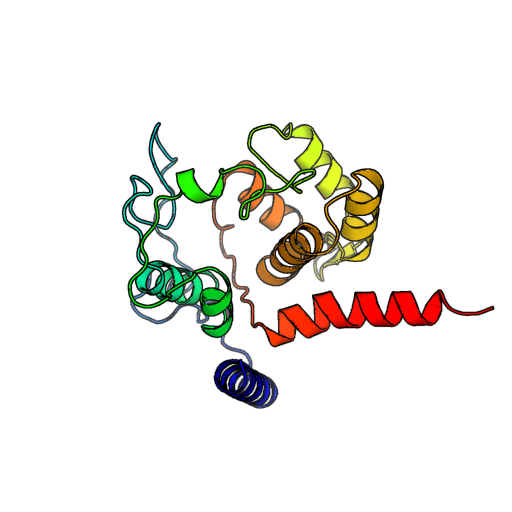206 -8.417 1.00 69.88 78 PHE A O 1
ATOM 593 N N . CYS A 1 79 ? 4.573 5.219 -10.070 1.00 72.00 79 CYS A N 1
ATOM 594 C CA . CYS A 1 79 ? 5.648 4.321 -10.475 1.00 72.00 79 CYS A CA 1
ATOM 595 C C . CYS A 1 79 ? 6.809 5.048 -11.179 1.00 72.00 79 CYS A C 1
ATOM 597 O O . CYS A 1 79 ? 7.883 4.473 -11.323 1.00 72.00 79 CYS A O 1
ATOM 599 N N . LEU A 1 80 ? 6.634 6.321 -11.562 1.00 77.94 80 LEU A N 1
ATOM 600 C CA . LEU A 1 80 ? 7.664 7.125 -12.234 1.00 77.94 80 LEU A CA 1
ATOM 601 C C . LEU A 1 80 ? 8.714 7.718 -11.282 1.00 77.94 80 LEU A C 1
ATOM 603 O O . LEU A 1 80 ? 9.733 8.214 -11.752 1.00 77.94 80 LEU A O 1
ATOM 607 N N . PHE A 1 81 ? 8.467 7.716 -9.969 1.00 71.38 81 PHE A N 1
ATOM 608 C CA . PHE A 1 81 ? 9.355 8.347 -8.980 1.00 71.38 81 PHE A CA 1
ATOM 609 C C . PHE A 1 81 ? 10.368 7.391 -8.341 1.00 71.38 81 PHE A C 1
ATOM 611 O O . PHE A 1 81 ? 11.232 7.840 -7.592 1.00 71.38 81 PHE A O 1
ATOM 618 N N . VAL A 1 82 ? 10.247 6.091 -8.609 1.00 72.69 82 VAL A N 1
ATOM 619 C CA . VAL A 1 82 ? 11.085 5.043 -8.014 1.00 72.69 82 VAL A CA 1
ATOM 620 C C . VAL A 1 82 ? 12.356 4.757 -8.837 1.00 72.69 82 VAL A C 1
ATOM 622 O O . VAL A 1 82 ? 13.428 4.709 -8.234 1.00 72.69 82 VAL A O 1
ATOM 625 N N . PRO A 1 83 ? 12.300 4.586 -10.175 1.00 78.19 83 PRO A N 1
ATOM 626 C CA . PRO A 1 83 ? 13.493 4.272 -10.964 1.00 78.19 83 PRO A CA 1
ATOM 627 C C . PRO A 1 83 ? 14.335 5.495 -11.328 1.00 78.19 83 PRO A C 1
ATOM 629 O O . PRO A 1 83 ? 13.851 6.629 -11.334 1.00 78.19 83 PRO A O 1
ATOM 632 N N . LYS A 1 84 ? 15.590 5.247 -11.730 1.00 76.25 84 LYS A N 1
ATOM 633 C CA . LYS A 1 84 ? 16.405 6.251 -12.432 1.00 76.25 84 LYS A CA 1
ATOM 634 C C . LYS A 1 84 ? 15.949 6.381 -13.888 1.00 76.25 84 LYS A C 1
ATOM 636 O O . LYS A 1 84 ? 15.775 7.504 -14.362 1.00 76.25 84 LYS A O 1
ATOM 641 N N . ASP A 1 85 ? 15.707 5.255 -14.559 1.00 83.81 85 ASP A N 1
ATOM 642 C CA . ASP A 1 85 ? 15.125 5.166 -15.899 1.00 83.81 85 ASP A CA 1
ATOM 643 C C . ASP A 1 85 ? 13.937 4.189 -15.919 1.00 83.81 85 ASP A C 1
ATOM 645 O O . ASP A 1 85 ? 14.092 2.973 -15.925 1.00 83.81 85 ASP A O 1
ATOM 649 N N . TYR A 1 86 ? 12.720 4.733 -15.974 1.00 82.25 86 TYR A N 1
ATOM 650 C CA . TYR A 1 86 ? 11.484 3.943 -15.988 1.00 82.25 86 TYR A CA 1
ATOM 651 C C . TYR A 1 86 ? 11.353 3.004 -17.197 1.00 82.25 86 TYR A C 1
ATOM 653 O O . TYR A 1 86 ? 10.675 1.982 -17.104 1.00 82.25 86 TYR A O 1
ATOM 661 N N . HIS A 1 87 ? 11.945 3.354 -18.340 1.00 86.12 87 HIS A N 1
ATOM 662 C CA . HIS A 1 87 ? 11.755 2.593 -19.573 1.00 86.12 87 HIS A CA 1
ATOM 663 C C . HIS A 1 87 ? 12.766 1.463 -19.733 1.00 86.12 87 HIS A C 1
ATOM 665 O O . HIS A 1 87 ? 12.426 0.445 -20.333 1.00 86.12 87 HIS A O 1
ATOM 671 N N . ASN A 1 88 ? 13.984 1.650 -19.222 1.00 87.56 88 ASN A N 1
ATOM 672 C CA . ASN A 1 88 ? 15.091 0.729 -19.474 1.00 87.56 88 ASN A CA 1
ATOM 673 C C . ASN A 1 88 ? 15.582 -0.007 -18.225 1.00 87.56 88 ASN A C 1
ATOM 675 O O . ASN A 1 88 ? 16.161 -1.084 -18.369 1.00 87.56 88 ASN A O 1
ATOM 679 N N . ASP A 1 89 ? 15.375 0.535 -17.020 1.00 89.00 89 ASP A N 1
ATOM 680 C CA . ASP A 1 89 ? 15.867 -0.126 -15.814 1.00 89.00 89 ASP A CA 1
ATOM 681 C C . ASP A 1 89 ? 15.043 -1.382 -15.493 1.00 89.00 89 ASP A C 1
ATOM 683 O O . ASP A 1 89 ? 13.827 -1.463 -15.710 1.00 89.00 89 ASP A O 1
ATOM 687 N N . ARG A 1 90 ? 15.736 -2.360 -14.913 1.00 91.19 90 ARG A N 1
ATOM 688 C CA . ARG A 1 90 ? 15.167 -3.568 -14.312 1.00 91.19 90 ARG A CA 1
ATOM 689 C C . ARG A 1 90 ? 15.821 -3.791 -12.955 1.00 91.19 90 ARG A C 1
ATOM 691 O O . ARG A 1 90 ? 16.916 -3.280 -12.713 1.00 91.19 90 ARG A O 1
ATOM 698 N N . PHE A 1 91 ? 15.154 -4.515 -12.067 1.00 88.19 91 PHE A N 1
ATOM 699 C CA . PHE A 1 91 ? 15.663 -4.772 -10.722 1.00 88.19 91 PHE A CA 1
ATOM 700 C C . PHE A 1 91 ? 15.200 -6.130 -10.191 1.00 88.19 91 PHE A C 1
ATOM 702 O O . PHE A 1 91 ? 14.173 -6.661 -10.620 1.00 88.19 91 PHE A O 1
ATOM 709 N N . ASP A 1 92 ? 15.942 -6.668 -9.228 1.00 87.62 92 ASP A N 1
ATOM 710 C CA . ASP A 1 92 ? 15.486 -7.783 -8.405 1.00 87.62 92 ASP A CA 1
ATOM 711 C C . ASP A 1 92 ? 14.852 -7.221 -7.122 1.00 87.62 92 ASP A C 1
ATOM 713 O O . ASP A 1 92 ? 15.317 -6.227 -6.563 1.00 87.62 92 ASP A O 1
ATOM 717 N N . LEU A 1 93 ? 13.835 -7.877 -6.561 1.00 83.06 93 LEU A N 1
ATOM 718 C CA . LEU A 1 93 ? 13.213 -7.420 -5.311 1.00 83.06 93 LEU A CA 1
ATOM 719 C C . LEU A 1 93 ? 14.193 -7.322 -4.139 1.00 83.06 93 LEU A C 1
ATOM 721 O O . LEU A 1 93 ? 14.032 -6.455 -3.281 1.00 83.06 93 LEU A O 1
ATOM 725 N N . LYS A 1 94 ? 15.226 -8.171 -4.117 1.00 82.19 94 LYS A N 1
ATOM 726 C CA . LYS A 1 94 ? 16.300 -8.109 -3.113 1.00 82.19 94 LYS A CA 1
ATOM 727 C C . LYS A 1 94 ? 17.061 -6.778 -3.150 1.00 82.19 94 LYS A C 1
ATOM 729 O O . LYS A 1 94 ? 17.594 -6.363 -2.127 1.00 82.19 94 LYS A O 1
ATOM 734 N N . ASP A 1 95 ? 17.097 -6.097 -4.297 1.00 82.56 95 ASP A N 1
ATOM 735 C CA . ASP A 1 95 ? 17.808 -4.826 -4.448 1.00 82.56 95 ASP A CA 1
ATOM 736 C C . ASP A 1 95 ? 17.110 -3.712 -3.649 1.00 82.56 95 ASP A C 1
ATOM 738 O O . ASP A 1 95 ? 17.751 -2.748 -3.227 1.00 82.56 95 ASP A O 1
ATOM 742 N N . LEU A 1 96 ? 15.810 -3.875 -3.357 1.00 82.50 96 LEU A N 1
ATOM 743 C CA . LEU A 1 96 ? 15.050 -2.980 -2.479 1.00 82.50 96 LEU A CA 1
ATOM 744 C C . LEU A 1 96 ? 15.437 -3.115 -0.997 1.00 82.50 96 LEU A C 1
ATOM 746 O O . LEU A 1 96 ? 15.072 -2.247 -0.202 1.00 82.50 96 LEU A O 1
ATOM 750 N N . ASP A 1 97 ? 16.155 -4.176 -0.615 1.00 78.06 97 ASP A N 1
ATOM 751 C CA . ASP A 1 97 ? 16.634 -4.385 0.757 1.00 78.06 97 ASP A CA 1
ATOM 752 C C . ASP A 1 97 ? 18.005 -3.745 1.023 1.00 78.06 97 ASP A C 1
ATOM 754 O O . ASP A 1 97 ? 18.523 -3.802 2.140 1.00 78.06 97 ASP A O 1
ATOM 758 N N . LEU A 1 98 ? 18.599 -3.095 0.015 1.00 79.94 98 LEU A N 1
ATOM 759 C CA . LEU A 1 98 ? 19.842 -2.354 0.182 1.00 79.94 98 LEU A CA 1
ATOM 760 C C . LEU A 1 98 ? 19.652 -1.210 1.188 1.00 79.94 98 LEU A C 1
ATOM 762 O O . LEU A 1 98 ? 18.984 -0.215 0.895 1.00 79.94 98 LEU A O 1
ATOM 766 N N . HIS A 1 99 ? 20.288 -1.348 2.354 1.00 75.75 99 HIS A N 1
ATOM 767 C CA . HIS A 1 99 ? 20.220 -0.383 3.449 1.00 75.75 99 HIS A CA 1
ATOM 768 C C . HIS A 1 99 ? 20.628 1.030 2.999 1.00 75.75 99 HIS A C 1
ATOM 770 O O . HIS A 1 99 ? 21.672 1.203 2.366 1.00 75.75 99 HIS A O 1
ATOM 776 N N . ASN A 1 100 ? 19.818 2.037 3.344 1.00 69.94 100 ASN A N 1
ATOM 777 C CA . ASN A 1 100 ? 19.936 3.439 2.901 1.00 69.94 100 ASN A CA 1
ATOM 778 C C . ASN A 1 100 ? 19.754 3.680 1.386 1.00 69.94 100 ASN A C 1
ATOM 780 O O . ASN A 1 100 ? 20.120 4.746 0.884 1.00 69.94 100 ASN A O 1
ATOM 784 N N . GLY A 1 101 ? 19.197 2.714 0.652 1.00 72.69 101 GLY A N 1
ATOM 785 C CA . GLY A 1 101 ? 18.639 2.921 -0.684 1.00 72.69 101 GLY A CA 1
ATOM 786 C C . GLY A 1 101 ? 17.204 3.448 -0.594 1.00 72.69 101 GLY A C 1
ATOM 787 O O . GLY A 1 101 ? 16.961 4.585 -0.195 1.00 72.69 101 GLY A O 1
ATOM 788 N N . ILE A 1 102 ? 16.240 2.599 -0.962 1.00 72.56 102 ILE A N 1
ATOM 789 C CA . ILE A 1 102 ? 14.816 2.786 -0.614 1.00 72.56 102 ILE A CA 1
ATOM 790 C C . ILE A 1 102 ? 14.563 2.292 0.813 1.00 72.56 102 ILE A C 1
ATOM 792 O O . ILE A 1 102 ? 13.719 2.827 1.537 1.00 72.56 102 ILE A O 1
ATOM 796 N N . GLU A 1 103 ? 15.313 1.268 1.213 1.00 75.94 103 GLU A N 1
ATOM 797 C CA . GLU A 1 103 ? 15.326 0.773 2.570 1.00 75.94 103 GLU A CA 1
ATOM 798 C C . GLU A 1 103 ? 15.748 1.849 3.558 1.00 75.94 103 GLU A C 1
ATOM 800 O O . GLU A 1 103 ? 16.718 2.576 3.328 1.00 75.94 103 GLU A O 1
ATOM 805 N N . HIS A 1 104 ? 15.026 1.929 4.672 1.00 72.12 104 HIS A N 1
ATOM 806 C CA . HIS A 1 104 ? 15.363 2.852 5.735 1.00 72.12 104 HIS A CA 1
ATOM 807 C C . HIS A 1 104 ? 15.064 2.274 7.119 1.00 72.12 104 HIS A C 1
ATOM 809 O O . HIS A 1 104 ? 14.135 1.476 7.326 1.00 72.12 104 HIS A O 1
ATOM 815 N N . ASP A 1 105 ? 15.798 2.802 8.097 1.00 65.44 105 ASP A N 1
ATOM 816 C CA . ASP A 1 105 ? 15.585 2.524 9.509 1.00 65.44 105 ASP A CA 1
ATOM 817 C C . ASP A 1 105 ? 14.168 2.868 9.974 1.00 65.44 105 ASP A C 1
ATOM 819 O O . ASP A 1 105 ? 13.474 3.738 9.432 1.00 65.44 105 ASP A O 1
ATOM 823 N N . ALA A 1 106 ? 13.752 2.176 11.037 1.00 65.00 106 ALA A N 1
ATOM 824 C CA . ALA A 1 106 ? 12.451 2.354 11.671 1.00 65.00 106 ALA A CA 1
ATOM 825 C C . ALA A 1 106 ? 11.276 2.199 10.685 1.00 65.00 106 ALA A C 1
ATOM 827 O O . ALA A 1 106 ? 10.288 2.924 10.752 1.00 65.00 106 ALA A O 1
ATOM 828 N N . SER A 1 107 ? 11.371 1.229 9.773 1.00 66.50 107 SER A N 1
ATOM 829 C CA . SER A 1 107 ? 10.231 0.780 8.968 1.00 66.50 107 SER A CA 1
ATOM 830 C C . SER A 1 107 ? 9.041 0.366 9.848 1.00 66.50 107 SER A C 1
ATOM 832 O O . SER A 1 107 ? 9.217 -0.045 10.998 1.00 66.50 107 SER A O 1
ATOM 834 N N . LEU A 1 108 ? 7.823 0.473 9.305 1.00 61.56 108 LEU A N 1
ATOM 835 C CA . LEU A 1 108 ? 6.590 0.131 10.025 1.00 61.56 108 LEU A CA 1
ATOM 836 C C . LEU A 1 108 ? 6.517 -1.378 10.309 1.00 61.56 108 LEU A C 1
ATOM 838 O O . LEU A 1 108 ? 6.268 -1.780 11.444 1.00 61.56 108 LEU A O 1
ATOM 842 N N . CYS A 1 109 ? 6.787 -2.197 9.285 1.00 61.72 109 CYS A N 1
ATOM 843 C CA . CYS A 1 109 ? 6.796 -3.662 9.335 1.00 61.72 109 CYS A CA 1
ATOM 844 C C . CYS A 1 109 ? 7.887 -4.181 8.375 1.00 61.72 109 CYS A C 1
ATOM 846 O O . CYS A 1 109 ? 7.872 -3.843 7.197 1.00 61.72 109 CYS A O 1
ATOM 848 N N . ARG A 1 110 ? 8.868 -4.940 8.872 1.00 67.38 110 ARG A N 1
ATOM 849 C CA . ARG A 1 110 ? 9.965 -5.579 8.110 1.00 67.38 110 ARG A CA 1
ATOM 850 C C . ARG A 1 110 ? 10.272 -6.938 8.733 1.00 67.38 110 ARG A C 1
ATOM 852 O O . ARG A 1 110 ? 9.890 -7.153 9.872 1.00 67.38 110 ARG A O 1
ATOM 859 N N . ILE A 1 111 ? 11.021 -7.812 8.056 1.00 47.50 111 ILE A N 1
ATOM 860 C CA . ILE A 1 111 ? 11.343 -9.192 8.500 1.00 47.50 111 ILE A CA 1
ATOM 861 C C . ILE A 1 111 ? 11.928 -9.262 9.932 1.00 47.50 111 ILE A C 1
ATOM 863 O O . ILE A 1 111 ? 11.756 -10.254 10.632 1.00 47.50 111 ILE A O 1
ATOM 867 N N . LYS A 1 112 ? 12.574 -8.193 10.420 1.00 51.56 112 LYS A N 1
ATOM 868 C CA . LYS A 1 112 ? 13.081 -8.089 11.807 1.00 51.56 112 LYS A CA 1
ATOM 869 C C . LYS A 1 112 ? 12.104 -7.447 12.803 1.00 51.56 112 LYS A C 1
ATOM 871 O O . LYS A 1 112 ? 12.480 -7.177 13.942 1.00 51.56 112 LYS A O 1
ATOM 876 N N . ILE A 1 113 ? 10.876 -7.156 12.390 1.00 61.62 113 ILE A N 1
ATOM 877 C CA . ILE A 1 113 ? 9.824 -6.609 13.238 1.00 61.62 113 ILE A CA 1
ATOM 878 C C . ILE A 1 113 ? 9.000 -7.783 13.772 1.00 61.62 113 ILE A C 1
ATOM 880 O O . ILE A 1 113 ? 8.385 -8.495 12.983 1.00 61.62 113 ILE A O 1
ATOM 884 N N . PRO A 1 114 ? 8.985 -8.008 15.099 1.00 73.56 114 PRO A N 1
ATOM 885 C CA . PRO A 1 114 ? 8.186 -9.068 15.694 1.00 73.56 114 PRO A CA 1
ATOM 886 C C . PRO A 1 114 ? 6.718 -8.918 15.298 1.00 73.56 114 PRO A C 1
ATOM 888 O O . PRO A 1 114 ? 6.202 -7.800 15.296 1.00 73.56 114 PRO A O 1
ATOM 891 N N . VAL A 1 115 ? 6.031 -10.037 15.056 1.00 83.00 115 VAL A N 1
ATOM 892 C CA . VAL A 1 115 ? 4.564 -10.094 14.895 1.00 83.00 115 VAL A CA 1
ATOM 893 C C . VAL A 1 115 ? 3.857 -9.272 15.979 1.00 83.00 115 VAL A C 1
ATOM 895 O O . VAL A 1 115 ? 2.889 -8.566 15.712 1.00 83.00 115 VAL A O 1
ATOM 898 N N . GLU A 1 116 ? 4.406 -9.270 17.193 1.00 85.19 116 GLU A N 1
ATOM 899 C CA . GLU A 1 116 ? 3.865 -8.508 18.318 1.00 85.19 116 GLU A CA 1
ATOM 900 C C . GLU A 1 116 ? 3.892 -6.994 18.123 1.00 85.19 116 GLU A C 1
ATOM 902 O O . GLU A 1 116 ? 3.065 -6.288 18.686 1.00 85.19 116 GLU A O 1
ATOM 907 N N . MET A 1 117 ? 4.792 -6.471 17.295 1.00 84.38 117 MET A N 1
ATOM 908 C CA . MET A 1 117 ? 4.799 -5.055 16.945 1.00 84.38 117 MET A CA 1
ATOM 909 C C . MET A 1 117 ? 3.704 -4.714 15.935 1.00 84.38 117 MET A C 1
ATOM 911 O O . MET A 1 117 ? 3.115 -3.641 16.042 1.00 84.38 117 MET A O 1
ATOM 915 N N . ILE A 1 118 ? 3.408 -5.616 14.994 1.00 88.81 118 ILE A N 1
ATOM 916 C CA . ILE A 1 118 ? 2.265 -5.465 14.083 1.00 88.81 118 ILE A CA 1
ATOM 917 C C . ILE A 1 118 ? 0.982 -5.456 14.913 1.00 88.81 118 ILE A C 1
ATOM 919 O O . ILE A 1 118 ? 0.203 -4.510 14.833 1.00 88.81 118 ILE A O 1
ATOM 923 N N . LYS A 1 119 ? 0.819 -6.429 15.813 1.00 90.75 119 LYS A N 1
ATOM 924 C CA . LYS A 1 119 ? -0.324 -6.468 16.735 1.00 90.75 119 LYS A CA 1
ATOM 925 C C . LYS A 1 119 ? -0.390 -5.241 17.645 1.00 90.75 119 LYS A C 1
ATOM 927 O O . LYS A 1 119 ? -1.473 -4.706 17.852 1.00 90.75 119 LYS A O 1
ATOM 932 N N . ALA A 1 120 ? 0.746 -4.748 18.145 1.00 90.31 120 ALA A N 1
ATOM 933 C CA . ALA A 1 120 ? 0.790 -3.530 18.954 1.00 90.31 120 ALA A CA 1
ATOM 934 C C . ALA A 1 120 ? 0.382 -2.278 18.163 1.00 90.31 120 ALA A C 1
ATOM 936 O O . ALA A 1 120 ? -0.290 -1.414 18.718 1.00 90.31 120 ALA A O 1
ATOM 937 N N . LEU A 1 121 ? 0.759 -2.169 16.884 1.00 90.62 121 LEU A N 1
ATOM 938 C CA . LEU A 1 121 ? 0.275 -1.104 16.001 1.00 90.62 121 LEU A CA 1
ATOM 939 C C . LEU A 1 121 ? -1.243 -1.195 15.822 1.00 90.62 121 LEU A C 1
ATOM 941 O O . LEU A 1 121 ? -1.935 -0.191 15.956 1.00 90.62 121 LEU A O 1
ATOM 945 N N . LEU A 1 122 ? -1.763 -2.386 15.534 1.00 93.44 122 LEU A N 1
ATOM 946 C CA . LEU A 1 122 ? -3.190 -2.595 15.286 1.00 93.44 122 LEU A CA 1
ATOM 947 C C . LEU A 1 122 ? -4.048 -2.364 16.536 1.00 93.44 122 LEU A C 1
ATOM 949 O O . LEU A 1 122 ? -5.146 -1.821 16.436 1.00 93.44 122 LEU A O 1
ATOM 953 N N . ALA A 1 123 ? -3.526 -2.699 17.717 1.00 94.19 123 ALA A N 1
ATOM 954 C CA . ALA A 1 123 ? -4.184 -2.460 18.999 1.00 94.19 123 ALA A CA 1
ATOM 955 C C . ALA A 1 123 ? -4.332 -0.966 19.350 1.00 94.19 123 ALA A C 1
ATOM 957 O O . ALA A 1 123 ? -5.112 -0.624 20.235 1.00 94.19 123 ALA A O 1
ATOM 958 N N . GLU A 1 124 ? -3.612 -0.069 18.670 1.00 93.50 124 GLU A N 1
ATOM 959 C CA . GLU A 1 124 ? -3.747 1.383 18.851 1.00 93.50 124 GLU A CA 1
ATOM 960 C C . GLU A 1 124 ? -4.952 1.972 18.110 1.00 93.50 124 GLU A C 1
ATOM 962 O O . GLU A 1 124 ? -5.186 3.172 18.235 1.00 93.50 124 GLU A O 1
ATOM 967 N N . ALA A 1 125 ? -5.698 1.173 17.340 1.00 95.56 125 ALA A N 1
ATOM 968 C CA . ALA A 1 125 ? -6.866 1.634 16.602 1.00 95.56 125 ALA A CA 1
ATOM 969 C C . ALA A 1 125 ? -7.922 2.242 17.537 1.00 95.56 125 ALA A C 1
ATOM 971 O O . ALA A 1 125 ? -8.477 1.570 18.408 1.00 95.56 125 ALA A O 1
ATOM 972 N N . THR A 1 126 ? -8.227 3.520 17.323 1.00 95.94 126 THR A N 1
ATOM 973 C CA . THR A 1 126 ? -9.253 4.247 18.091 1.00 95.94 126 THR A CA 1
ATOM 974 C C . THR A 1 126 ? -10.532 4.497 17.294 1.00 95.94 126 THR A C 1
ATOM 976 O O . THR A 1 126 ? -11.576 4.797 17.876 1.00 95.94 126 THR A O 1
ATOM 979 N N . GLY A 1 127 ? -10.476 4.354 15.967 1.00 93.56 127 GLY A N 1
ATOM 980 C CA . GLY A 1 127 ? -11.610 4.552 15.075 1.00 93.56 127 GLY A CA 1
ATOM 981 C C . GLY A 1 127 ? -12.531 3.337 14.986 1.00 93.56 127 GLY A C 1
ATOM 982 O O . GLY A 1 127 ? -12.182 2.221 15.380 1.00 93.56 127 GLY A O 1
ATOM 983 N N . LYS A 1 128 ? -13.715 3.556 14.410 1.00 94.69 128 LYS A N 1
ATOM 984 C CA . LYS A 1 128 ? -14.660 2.498 14.041 1.00 94.69 128 LYS A CA 1
ATOM 985 C C . LYS A 1 128 ? -15.268 2.764 12.671 1.00 94.69 128 LYS A C 1
ATOM 987 O O . LYS A 1 128 ? -15.497 3.925 12.329 1.00 94.69 128 LYS A O 1
ATOM 992 N N . ASP A 1 129 ? -15.516 1.712 11.900 1.00 85.25 129 ASP A N 1
ATOM 993 C CA . ASP A 1 129 ? -16.252 1.812 10.640 1.00 85.25 129 ASP A CA 1
ATOM 994 C C . ASP A 1 129 ? -17.773 1.858 10.867 1.00 85.25 129 ASP A C 1
ATOM 996 O O . ASP A 1 129 ? -18.252 1.894 12.004 1.00 85.25 129 ASP A O 1
ATOM 1000 N N . ALA A 1 130 ? -18.542 1.888 9.774 1.00 83.88 130 ALA A N 1
ATOM 1001 C CA . ALA A 1 130 ? -20.004 1.938 9.819 1.00 83.88 130 ALA A CA 1
ATOM 1002 C C . ALA A 1 130 ? -20.635 0.722 10.524 1.00 83.88 130 ALA A C 1
ATOM 1004 O O . ALA A 1 130 ? -21.721 0.847 11.086 1.00 83.88 130 ALA A O 1
ATOM 1005 N N . ASP A 1 131 ? -19.940 -0.417 10.535 1.00 87.44 131 ASP A N 1
ATOM 1006 C CA . ASP A 1 131 ? -20.365 -1.659 11.182 1.00 87.44 131 ASP A CA 1
ATOM 1007 C C . ASP A 1 131 ? -19.822 -1.767 12.623 1.00 87.44 131 ASP A C 1
ATOM 1009 O O . ASP A 1 131 ? -20.022 -2.770 13.310 1.00 87.44 131 ASP A O 1
ATOM 1013 N N . GLY A 1 132 ? -19.128 -0.731 13.108 1.00 91.12 132 GLY A N 1
ATOM 1014 C CA . GLY A 1 132 ? -18.531 -0.680 14.438 1.00 91.12 132 GLY A CA 1
ATOM 1015 C C . GLY A 1 132 ? -17.206 -1.436 14.569 1.00 91.12 132 GLY A C 1
ATOM 1016 O O . GLY A 1 132 ? -16.699 -1.551 15.693 1.00 91.12 132 GLY A O 1
ATOM 1017 N N . LYS A 1 133 ? -16.634 -1.938 13.466 1.00 92.06 133 LYS A N 1
ATOM 1018 C CA . LYS A 1 133 ? -15.351 -2.652 13.471 1.00 92.06 133 LYS A CA 1
ATOM 1019 C C . LYS A 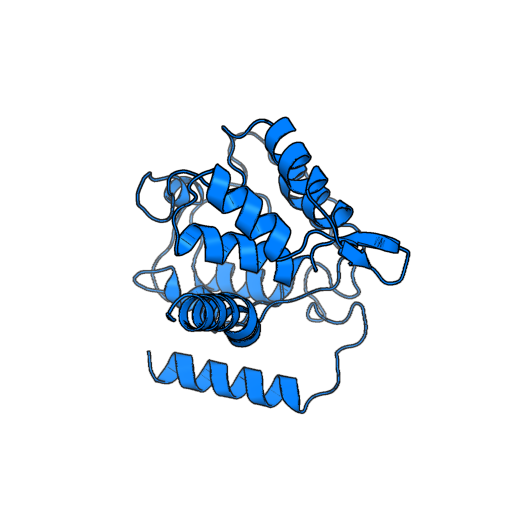1 133 ? -14.177 -1.685 13.661 1.00 92.06 133 LYS A C 1
ATOM 1021 O O . LYS A 1 133 ? -14.256 -0.554 13.183 1.00 92.06 133 LYS A O 1
ATOM 1026 N N . PRO A 1 134 ? -13.077 -2.105 14.314 1.00 96.00 134 PRO A N 1
ATOM 1027 C CA . PRO A 1 134 ? -11.922 -1.240 14.551 1.00 96.00 134 PRO A CA 1
ATOM 1028 C C . PRO A 1 134 ? -11.296 -0.680 13.266 1.00 96.00 134 PRO A C 1
ATOM 1030 O O . PRO A 1 134 ? -11.014 -1.417 12.316 1.00 96.00 134 PRO A O 1
ATOM 1033 N N . LEU A 1 135 ? -11.020 0.625 13.280 1.00 93.81 135 LEU A N 1
ATOM 1034 C CA . LEU A 1 135 ? -10.284 1.338 12.240 1.00 93.81 135 LEU A CA 1
ATOM 1035 C C . LEU A 1 135 ? -9.042 2.007 12.827 1.00 93.81 135 LEU A C 1
ATOM 1037 O O . LEU A 1 135 ? -9.132 2.830 13.740 1.00 93.81 135 LEU A O 1
ATOM 1041 N N . LEU A 1 136 ? -7.890 1.704 12.240 1.00 92.94 136 LEU A N 1
ATOM 1042 C CA . LEU A 1 136 ? -6.651 2.423 12.472 1.00 92.94 136 LEU A CA 1
ATOM 1043 C C . LEU A 1 136 ? -6.718 3.787 11.778 1.00 92.94 136 LEU A C 1
ATOM 1045 O O . LEU A 1 136 ? -6.932 3.880 10.566 1.00 92.94 136 LEU A O 1
ATOM 1049 N N . THR A 1 137 ? -6.533 4.858 12.544 1.00 89.31 137 THR A N 1
ATOM 1050 C CA . THR A 1 137 ? -6.589 6.229 12.023 1.00 89.31 137 THR A CA 1
ATOM 1051 C C . THR A 1 137 ? -5.197 6.778 11.703 1.00 89.31 137 THR A C 1
ATOM 1053 O O . THR A 1 137 ? -4.169 6.233 12.112 1.00 89.31 137 THR A O 1
ATOM 1056 N N . ILE A 1 138 ? -5.148 7.914 10.996 1.00 84.56 138 ILE A N 1
ATOM 1057 C CA . ILE A 1 138 ? -3.891 8.650 10.774 1.00 84.56 138 ILE A CA 1
ATOM 1058 C C . ILE A 1 138 ?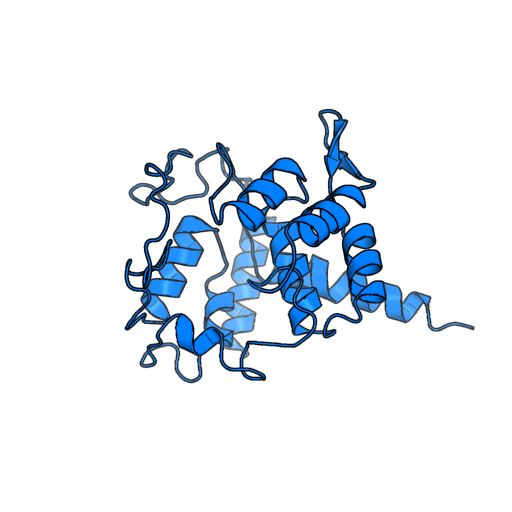 -3.260 9.063 12.112 1.00 84.56 138 ILE A C 1
ATOM 1060 O O . ILE A 1 138 ? -2.042 9.030 12.248 1.00 84.56 138 ILE A O 1
ATOM 1064 N N . GLU A 1 139 ? -4.067 9.431 13.109 1.00 86.25 139 GLU A N 1
ATOM 1065 C CA . GLU A 1 139 ? -3.574 9.854 14.425 1.00 86.25 139 GLU A CA 1
ATOM 1066 C C . GLU A 1 139 ? -2.948 8.698 15.205 1.00 86.25 139 GLU A C 1
ATOM 1068 O O . GLU A 1 139 ? -1.869 8.865 15.780 1.00 86.25 139 GLU A O 1
ATOM 1073 N N . ASP A 1 140 ? -3.566 7.516 15.165 1.00 90.75 140 ASP A N 1
ATOM 1074 C CA . ASP A 1 140 ? -3.017 6.303 15.784 1.00 90.75 140 ASP A CA 1
ATOM 1075 C C . ASP A 1 140 ? -1.658 5.955 15.176 1.00 90.75 140 ASP A C 1
ATOM 1077 O O . ASP A 1 140 ? -0.669 5.721 15.881 1.00 90.75 140 ASP A O 1
ATOM 1081 N N . LEU A 1 141 ? -1.585 6.017 13.847 1.00 86.75 141 LEU A N 1
ATOM 1082 C CA . LEU A 1 141 ? -0.380 5.700 13.108 1.00 86.75 141 LEU A CA 1
ATOM 1083 C C . LEU A 1 141 ? 0.722 6.754 13.312 1.00 86.75 141 LEU A C 1
ATOM 1085 O O . LEU A 1 141 ? 1.889 6.391 13.486 1.00 86.75 141 LEU A O 1
ATOM 1089 N N . SER A 1 142 ? 0.376 8.042 13.373 1.00 83.88 142 SER A N 1
ATOM 1090 C CA . SER A 1 142 ? 1.304 9.127 13.722 1.00 83.88 142 SER A CA 1
ATOM 1091 C C . SER A 1 142 ? 1.851 8.973 15.141 1.00 83.88 142 SER A C 1
ATOM 1093 O O . SER A 1 142 ? 3.061 9.104 15.351 1.00 83.88 142 SER A O 1
ATOM 1095 N N . ARG A 1 143 ? 0.997 8.630 16.114 1.00 87.56 143 ARG A N 1
ATOM 1096 C CA . ARG A 1 143 ? 1.391 8.376 17.510 1.00 87.56 143 ARG A CA 1
ATOM 1097 C C . ARG A 1 143 ? 2.338 7.181 17.614 1.00 87.56 143 ARG A C 1
ATOM 1099 O O . ARG A 1 143 ? 3.376 7.265 18.277 1.00 87.56 143 ARG A O 1
ATOM 1106 N N . PHE A 1 144 ? 2.023 6.081 16.932 1.00 87.31 144 PHE A N 1
ATOM 1107 C CA . PHE A 1 144 ? 2.890 4.905 16.879 1.00 87.31 144 PHE A CA 1
ATOM 1108 C C . PHE A 1 144 ? 4.237 5.222 16.212 1.00 87.31 144 PHE A C 1
ATOM 1110 O O . PHE A 1 144 ? 5.297 4.943 16.782 1.00 87.31 144 PHE A O 1
ATOM 1117 N N . SER A 1 145 ? 4.204 5.894 15.060 1.00 82.69 145 SER A N 1
ATOM 1118 C CA . SER A 1 145 ? 5.394 6.284 14.296 1.00 82.69 145 SER A CA 1
ATOM 1119 C C . SER A 1 145 ? 6.312 7.226 15.080 1.00 82.69 145 SER A C 1
ATOM 1121 O O . SER A 1 145 ? 7.533 7.060 15.065 1.00 82.69 145 SER A O 1
ATOM 1123 N N . ALA A 1 146 ? 5.738 8.181 15.818 1.00 82.12 146 ALA A N 1
ATOM 1124 C CA . ALA A 1 146 ? 6.482 9.103 16.672 1.00 82.12 146 ALA A CA 1
ATOM 1125 C C . ALA A 1 146 ? 7.239 8.371 17.791 1.00 82.12 146 ALA A C 1
ATOM 1127 O O . ALA A 1 146 ? 8.431 8.622 17.982 1.00 82.12 146 ALA A O 1
ATOM 1128 N N . ARG A 1 147 ? 6.594 7.415 18.482 1.00 82.62 147 ARG A N 1
ATOM 1129 C CA . ARG A 1 147 ? 7.256 6.588 19.514 1.00 82.62 147 ARG A CA 1
ATOM 1130 C C . ARG A 1 147 ? 8.412 5.767 18.939 1.00 82.62 147 ARG A C 1
ATOM 1132 O O . ARG A 1 147 ? 9.431 5.587 19.599 1.00 82.62 147 ARG A O 1
ATOM 1139 N N . ARG A 1 148 ? 8.264 5.304 17.699 1.00 77.00 148 ARG A N 1
ATOM 1140 C CA . ARG A 1 148 ? 9.257 4.494 16.979 1.00 77.00 148 ARG A CA 1
ATOM 1141 C C . ARG A 1 148 ? 10.355 5.315 16.296 1.00 77.00 148 ARG A C 1
ATOM 1143 O O . ARG A 1 148 ? 11.324 4.723 15.833 1.00 77.00 148 ARG A O 1
ATOM 1150 N N . ARG A 1 149 ? 10.227 6.649 16.253 1.00 74.31 149 ARG A N 1
ATOM 1151 C CA . ARG A 1 149 ? 11.124 7.570 15.527 1.00 74.31 149 ARG A CA 1
ATOM 1152 C C . ARG A 1 149 ? 11.263 7.212 14.040 1.00 74.31 149 ARG A C 1
ATOM 1154 O O . ARG A 1 149 ? 12.349 7.306 13.476 1.00 74.31 149 ARG A O 1
ATOM 1161 N N . ILE A 1 150 ? 10.153 6.811 13.417 1.00 66.50 150 ILE A N 1
ATOM 1162 C CA . ILE A 1 150 ? 10.099 6.446 11.995 1.00 66.50 150 ILE A CA 1
ATOM 1163 C C . ILE A 1 150 ? 10.580 7.611 11.119 1.00 66.50 150 ILE A C 1
ATOM 1165 O O . ILE A 1 150 ? 10.214 8.769 11.353 1.00 66.50 150 ILE A O 1
ATOM 1169 N N . HIS A 1 151 ? 11.396 7.303 10.105 1.00 63.62 151 HIS A N 1
ATOM 1170 C CA . HIS A 1 151 ? 11.934 8.292 9.172 1.00 63.62 151 HIS A CA 1
ATOM 1171 C C . HIS A 1 151 ? 10.809 9.126 8.524 1.00 63.62 151 HIS A C 1
ATOM 1173 O O . HIS A 1 151 ? 9.861 8.593 7.944 1.00 63.62 151 HIS A O 1
ATOM 1179 N N . LYS A 1 152 ? 10.912 10.458 8.631 1.00 64.44 152 LYS A N 1
ATOM 1180 C CA . LYS A 1 152 ? 9.765 11.380 8.504 1.00 64.44 152 LYS A CA 1
ATOM 1181 C C . LYS A 1 152 ? 9.118 11.477 7.123 1.00 64.44 152 LYS A C 1
ATOM 1183 O O . LYS A 1 152 ? 7.964 11.884 7.070 1.00 64.44 152 LYS A O 1
ATOM 1188 N N . SER A 1 153 ? 9.822 11.170 6.032 1.00 65.25 153 SER A N 1
ATOM 1189 C CA . SER A 1 153 ? 9.275 11.318 4.670 1.00 65.25 153 SER A CA 1
ATOM 1190 C C . SER A 1 153 ? 8.881 9.976 4.049 1.00 65.25 153 SER A C 1
ATOM 1192 O O . SER A 1 153 ? 7.717 9.788 3.713 1.00 65.25 153 SER A O 1
ATOM 1194 N N . PHE A 1 154 ? 9.805 9.014 3.969 1.00 66.56 154 PHE A N 1
ATOM 1195 C CA . PHE A 1 154 ? 9.506 7.682 3.424 1.00 66.56 154 PHE A CA 1
ATOM 1196 C C . PHE A 1 154 ? 8.576 6.862 4.325 1.00 66.56 154 PHE A C 1
ATOM 1198 O O . PHE A 1 154 ? 7.607 6.280 3.846 1.00 66.56 154 PHE A O 1
ATOM 1205 N N . GLY A 1 155 ? 8.801 6.874 5.640 1.00 67.56 155 GLY A N 1
ATOM 1206 C CA . GLY A 1 155 ? 7.977 6.099 6.562 1.00 67.56 155 GLY A CA 1
ATOM 1207 C C . GLY A 1 155 ? 6.546 6.628 6.682 1.00 67.56 155 GLY A C 1
ATOM 1208 O O . GLY A 1 155 ? 5.606 5.839 6.686 1.00 67.56 155 GLY A O 1
ATOM 1209 N N . SER A 1 156 ? 6.360 7.953 6.704 1.00 71.00 156 SER A N 1
ATOM 1210 C CA . SER A 1 156 ? 5.021 8.569 6.695 1.00 71.00 156 SER A CA 1
ATOM 1211 C C . SER A 1 156 ? 4.284 8.322 5.377 1.00 71.00 156 SER A C 1
ATOM 1213 O O . SER A 1 156 ? 3.091 8.024 5.392 1.00 71.00 156 SER A O 1
ATOM 1215 N N . SER A 1 157 ? 5.009 8.362 4.255 1.00 71.31 157 SER A N 1
ATOM 1216 C CA . SER A 1 157 ? 4.496 8.013 2.930 1.00 71.31 157 SER A CA 1
ATOM 1217 C C . SER A 1 157 ? 3.991 6.570 2.894 1.00 71.31 157 SER A C 1
ATOM 1219 O O . SER A 1 157 ? 2.818 6.339 2.620 1.00 71.31 157 SER A O 1
ATOM 1221 N N . ASN A 1 158 ? 4.823 5.598 3.272 1.00 75.75 158 ASN A N 1
ATOM 1222 C CA . ASN A 1 158 ? 4.444 4.180 3.284 1.00 75.75 158 ASN A CA 1
ATOM 1223 C C . ASN A 1 158 ? 3.231 3.912 4.183 1.00 75.75 158 ASN A C 1
ATOM 1225 O O . ASN A 1 158 ? 2.324 3.159 3.828 1.00 75.75 158 ASN A O 1
ATOM 1229 N N . ALA A 1 159 ? 3.183 4.569 5.336 1.00 75.81 159 ALA A N 1
ATOM 1230 C CA . ALA A 1 159 ? 2.107 4.371 6.284 1.00 75.81 159 ALA A CA 1
ATOM 1231 C C . ALA A 1 159 ? 0.789 5.047 5.851 1.00 75.81 159 ALA A C 1
ATOM 1233 O O . ALA A 1 159 ? -0.295 4.509 6.083 1.00 75.81 159 ALA A O 1
ATOM 1234 N N . SER A 1 160 ? 0.862 6.179 5.143 1.00 76.69 160 SER A N 1
ATOM 1235 C CA . SER A 1 160 ? -0.305 6.787 4.497 1.00 76.69 160 SER A CA 1
ATOM 1236 C C . SER A 1 160 ? -0.823 5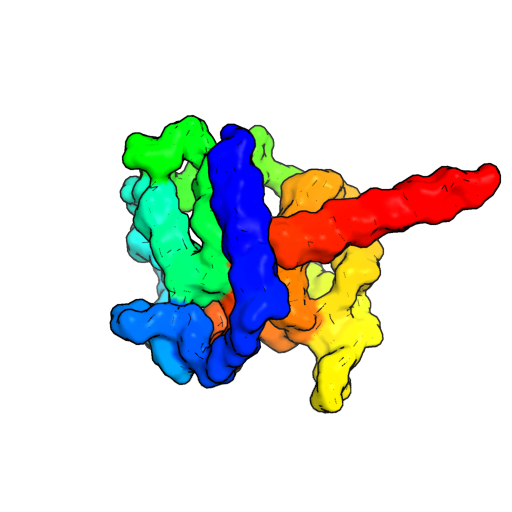.944 3.330 1.00 76.69 160 SER A C 1
ATOM 1238 O O . SER A 1 160 ? -2.040 5.788 3.180 1.00 76.69 160 SER A O 1
ATOM 1240 N N . THR A 1 161 ? 0.080 5.343 2.545 1.00 76.50 161 THR A N 1
ATOM 1241 C CA . THR A 1 161 ? -0.278 4.369 1.506 1.00 76.50 161 THR A CA 1
ATOM 1242 C C . THR A 1 161 ? -1.081 3.226 2.112 1.00 76.50 161 THR A C 1
ATOM 1244 O O . THR A 1 161 ? -2.172 2.944 1.627 1.00 76.50 161 THR A O 1
ATOM 1247 N N . LEU A 1 162 ? -0.611 2.633 3.214 1.00 81.56 162 LEU A N 1
ATOM 1248 C CA . LEU A 1 162 ? -1.301 1.538 3.900 1.00 81.56 162 LEU A CA 1
ATOM 1249 C C . LEU A 1 162 ? -2.742 1.915 4.292 1.00 81.56 162 LEU A C 1
ATOM 1251 O O . LEU A 1 162 ? -3.686 1.215 3.929 1.00 81.56 162 LEU A O 1
ATOM 1255 N N . LEU A 1 163 ? -2.937 3.054 4.966 1.00 82.25 163 LEU A N 1
ATOM 1256 C CA . LEU A 1 163 ? -4.276 3.504 5.374 1.00 82.25 163 LEU A CA 1
ATOM 1257 C C . LEU A 1 163 ? -5.176 3.855 4.189 1.00 82.25 163 LEU A C 1
ATOM 1259 O O . LEU A 1 163 ? -6.390 3.688 4.264 1.00 82.25 163 LEU A O 1
ATOM 1263 N N . THR A 1 164 ? -4.606 4.361 3.099 1.00 76.25 164 THR A N 1
ATOM 1264 C CA . THR A 1 164 ? -5.406 4.784 1.948 1.00 76.25 164 THR A CA 1
ATOM 1265 C C . THR A 1 164 ? -5.787 3.602 1.059 1.00 76.25 164 THR A C 1
ATOM 1267 O O . THR A 1 164 ? -6.905 3.569 0.552 1.00 76.25 164 THR A O 1
ATOM 1270 N N . VAL A 1 165 ? -4.900 2.614 0.922 1.00 76.00 165 VAL A N 1
ATOM 1271 C CA . VAL A 1 165 ? -5.143 1.379 0.164 1.00 76.00 165 VAL A CA 1
ATOM 1272 C C . VAL A 1 165 ? -6.068 0.436 0.932 1.00 76.00 165 VAL A C 1
ATOM 1274 O O . VAL A 1 165 ? -6.934 -0.167 0.321 1.00 76.00 165 VAL A O 1
ATOM 1277 N N . PHE A 1 166 ? -5.957 0.322 2.257 1.00 82.62 166 PHE A N 1
ATOM 1278 C CA . PHE A 1 166 ? -6.763 -0.631 3.046 1.00 82.62 166 PHE A CA 1
ATOM 1279 C C . PHE A 1 166 ? -7.832 0.036 3.922 1.00 82.62 166 PHE A C 1
ATOM 1281 O O . PHE A 1 166 ? -8.461 -0.599 4.762 1.00 82.62 166 PHE A O 1
ATOM 1288 N N . GLY A 1 167 ? -8.043 1.343 3.756 1.00 80.00 167 GLY A N 1
ATOM 1289 C CA . GLY A 1 167 ? -9.087 2.096 4.456 1.00 80.00 167 GLY A CA 1
ATOM 1290 C C . GLY A 1 167 ? -8.930 2.169 5.980 1.00 80.00 167 GLY A C 1
ATOM 1291 O O . GLY A 1 167 ? -9.862 2.601 6.652 1.00 80.00 167 GLY A O 1
ATOM 1292 N N . GLY A 1 168 ? -7.793 1.738 6.535 1.00 87.19 168 GLY A N 1
ATOM 1293 C CA . GLY A 1 168 ? -7.579 1.653 7.981 1.00 87.19 168 GLY A CA 1
ATOM 1294 C C . GLY A 1 168 ? -8.212 0.431 8.652 1.00 87.19 168 GLY A C 1
ATOM 1295 O O . GLY A 1 168 ? -8.092 0.301 9.866 1.00 87.19 168 GLY A O 1
ATOM 1296 N N . ARG A 1 169 ? -8.879 -0.468 7.916 1.00 89.44 169 ARG A N 1
ATOM 1297 C CA . ARG A 1 169 ? -9.516 -1.661 8.497 1.00 89.44 169 ARG A CA 1
ATOM 1298 C C . ARG A 1 169 ? -8.470 -2.558 9.138 1.00 89.44 169 ARG A C 1
ATOM 1300 O O . ARG A 1 169 ? -7.553 -3.014 8.464 1.00 89.44 169 ARG A O 1
ATOM 1307 N N . VAL A 1 170 ? -8.611 -2.797 10.442 1.00 92.31 170 VAL A N 1
ATOM 1308 C CA . VAL A 1 170 ? -7.622 -3.573 11.204 1.00 92.31 170 VAL A CA 1
ATOM 1309 C C . VAL A 1 170 ? -7.486 -4.990 10.643 1.00 92.31 170 VAL A C 1
ATOM 1311 O O . VAL A 1 170 ? -6.364 -5.431 10.434 1.00 92.31 170 VAL A O 1
ATOM 1314 N N . GLU A 1 171 ? -8.601 -5.649 10.315 1.00 90.44 171 GLU A N 1
ATOM 1315 C CA . GLU A 1 171 ? -8.620 -6.998 9.716 1.00 90.44 171 GLU A CA 1
ATOM 1316 C C . GLU A 1 171 ? -7.878 -7.064 8.365 1.00 90.44 171 GLU A C 1
ATOM 1318 O O . GLU A 1 171 ? -7.080 -7.971 8.116 1.00 90.44 171 GLU A O 1
ATOM 1323 N N . ASP A 1 172 ? -8.075 -6.053 7.517 1.00 88.0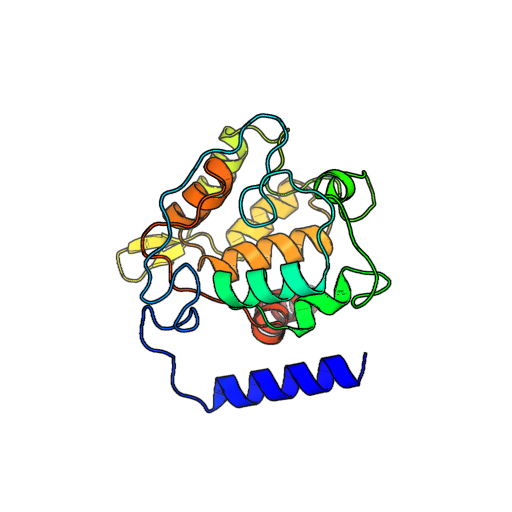0 172 ASP A N 1
ATOM 1324 C CA . ASP A 1 172 ? -7.439 -5.972 6.201 1.00 88.00 172 ASP A CA 1
ATOM 1325 C C . ASP A 1 172 ? -5.933 -5.719 6.335 1.00 88.00 172 ASP A C 1
ATOM 1327 O O . ASP A 1 172 ? -5.116 -6.367 5.679 1.00 88.00 172 ASP A O 1
ATOM 1331 N N . ILE A 1 173 ? -5.554 -4.781 7.206 1.00 89.69 173 ILE A N 1
ATOM 1332 C CA . ILE A 1 173 ? -4.151 -4.433 7.438 1.00 89.69 173 ILE A CA 1
ATOM 1333 C C . ILE A 1 173 ? -3.405 -5.603 8.089 1.00 89.69 173 ILE A C 1
ATOM 1335 O O . ILE A 1 173 ? -2.261 -5.865 7.722 1.00 89.69 173 ILE A O 1
ATOM 1339 N N . GLU A 1 174 ? -4.035 -6.324 9.018 1.00 90.50 174 GLU A N 1
ATOM 1340 C CA . GLU A 1 174 ? -3.459 -7.526 9.627 1.00 90.50 174 GLU A CA 1
ATOM 1341 C C . GLU A 1 174 ? -3.137 -8.584 8.572 1.00 90.50 174 GLU A C 1
ATOM 1343 O O . GLU A 1 174 ? -1.999 -9.050 8.505 1.00 90.50 174 GLU A O 1
ATOM 1348 N N . THR A 1 175 ? -4.103 -8.884 7.699 1.00 87.31 175 THR A N 1
ATOM 1349 C CA . THR A 1 175 ? -3.933 -9.844 6.598 1.00 87.31 175 THR A CA 1
ATOM 1350 C C . THR A 1 175 ? -2.747 -9.455 5.712 1.00 87.31 175 THR A C 1
ATOM 1352 O O . THR A 1 175 ? -1.871 -10.270 5.429 1.00 87.31 175 THR A O 1
ATOM 1355 N N . VAL A 1 176 ? -2.656 -8.184 5.319 1.00 85.75 176 VAL A N 1
ATOM 1356 C CA . VAL A 1 176 ? -1.588 -7.712 4.426 1.00 85.75 176 VAL A CA 1
ATOM 1357 C C . VAL A 1 176 ? -0.220 -7.763 5.098 1.00 85.75 176 VAL A C 1
ATOM 1359 O O . VAL A 1 176 ? 0.755 -8.157 4.463 1.00 85.75 176 VAL A O 1
ATOM 1362 N N . LEU A 1 177 ? -0.124 -7.361 6.365 1.00 86.81 177 LEU A N 1
ATOM 1363 C CA . LEU A 1 177 ? 1.160 -7.269 7.061 1.00 86.81 177 LEU A CA 1
ATOM 1364 C C . LEU A 1 177 ? 1.672 -8.621 7.571 1.00 86.81 177 LEU A C 1
ATOM 1366 O O . LEU A 1 177 ? 2.886 -8.792 7.668 1.00 86.81 177 LEU A O 1
ATOM 1370 N N . LEU A 1 178 ? 0.782 -9.554 7.927 1.00 85.31 178 LEU A N 1
ATOM 1371 C CA . LEU A 1 178 ? 1.162 -10.872 8.449 1.00 85.31 178 LEU A CA 1
ATOM 1372 C C . LEU A 1 178 ? 1.222 -11.951 7.369 1.00 85.31 178 LEU A C 1
ATOM 1374 O O . LEU A 1 178 ? 2.065 -12.843 7.454 1.00 85.31 178 LEU A O 1
ATOM 1378 N N . GLU A 1 179 ? 0.343 -11.888 6.370 1.00 83.69 179 GLU A N 1
ATOM 1379 C CA . GLU A 1 179 ? 0.231 -12.928 5.342 1.00 83.69 179 GLU A CA 1
ATOM 1380 C C . GLU A 1 179 ? 0.834 -12.498 4.001 1.00 83.69 179 GLU A C 1
ATOM 1382 O O . GLU A 1 179 ? 1.038 -13.346 3.129 1.00 83.69 179 GLU A O 1
ATOM 1387 N N . GLU A 1 180 ? 1.116 -11.199 3.819 1.00 79.88 180 GLU A N 1
ATOM 1388 C CA . GLU A 1 180 ? 1.490 -10.610 2.524 1.00 79.88 180 GLU A CA 1
ATOM 1389 C C . GLU A 1 180 ? 0.470 -10.976 1.427 1.00 79.88 180 GLU A C 1
ATOM 1391 O O . GLU A 1 180 ? 0.819 -11.233 0.272 1.00 79.88 180 GLU A O 1
ATOM 1396 N N . ARG A 1 181 ? -0.812 -11.031 1.819 1.00 81.38 181 ARG A N 1
ATOM 1397 C CA . ARG A 1 181 ? -1.959 -11.435 0.997 1.00 81.38 181 ARG A CA 1
ATOM 1398 C C . ARG A 1 181 ? -2.968 -10.293 0.895 1.00 81.38 181 ARG A C 1
ATOM 1400 O O . ARG A 1 181 ? -3.132 -9.507 1.826 1.00 81.38 181 ARG A O 1
ATOM 1407 N N . LEU A 1 182 ? -3.667 -10.207 -0.237 1.00 78.69 182 LEU A N 1
ATOM 1408 C CA . LEU A 1 182 ? -4.821 -9.316 -0.363 1.00 78.69 182 LEU A CA 1
ATOM 1409 C C . LEU A 1 182 ? -5.993 -9.839 0.485 1.00 78.69 182 LEU A C 1
ATOM 1411 O O . LEU A 1 182 ? -6.316 -11.022 0.372 1.00 78.69 182 LEU A O 1
ATOM 1415 N N . PRO A 1 183 ? -6.655 -8.989 1.289 1.00 77.69 183 PRO A N 1
ATOM 1416 C CA . PRO A 1 183 ? -7.801 -9.413 2.084 1.00 77.69 183 PRO A CA 1
ATOM 1417 C C . PRO A 1 183 ? -8.957 -9.894 1.207 1.00 77.69 183 PRO A C 1
ATOM 1419 O O . PRO A 1 183 ? -9.209 -9.360 0.118 1.00 77.69 183 PRO A O 1
ATOM 1422 N N . ASP A 1 184 ? -9.698 -10.883 1.701 1.00 72.19 184 ASP A N 1
ATOM 1423 C CA . ASP A 1 184 ? -10.835 -11.429 0.973 1.00 72.19 184 ASP A CA 1
ATOM 1424 C C . ASP A 1 184 ? -11.920 -10.364 0.788 1.00 72.19 184 ASP A C 1
ATOM 1426 O O . ASP A 1 184 ? -12.390 -9.722 1.726 1.00 72.19 184 ASP A O 1
ATOM 1430 N N . GLY A 1 185 ? -12.320 -10.159 -0.466 1.00 66.38 185 GLY A N 1
ATOM 1431 C CA . GLY A 1 185 ? -13.316 -9.153 -0.809 1.00 66.38 185 GLY A CA 1
ATOM 1432 C C . GLY A 1 185 ? -12.830 -7.704 -0.719 1.00 66.38 185 GLY A C 1
ATOM 1433 O O . GLY A 1 185 ? -13.697 -6.830 -0.772 1.00 66.38 185 GLY A O 1
ATOM 1434 N N . TRP A 1 186 ? -11.515 -7.444 -0.632 1.00 68.31 186 TRP A N 1
ATOM 1435 C CA . TRP A 1 186 ? -10.901 -6.107 -0.679 1.00 68.31 186 TRP A CA 1
ATOM 1436 C C . TRP A 1 186 ? -11.222 -5.348 -1.985 1.00 68.31 186 TRP A C 1
ATOM 1438 O O . TRP A 1 186 ? -11.277 -5.944 -3.063 1.00 68.31 186 TRP A O 1
ATOM 1448 N N . ARG A 1 187 ? -11.489 -4.028 -1.895 1.00 62.84 187 ARG A N 1
ATOM 1449 C CA . ARG A 1 187 ? -12.108 -3.233 -2.993 1.00 62.84 187 ARG A CA 1
ATOM 1450 C C . ARG A 1 187 ? -11.580 -1.805 -3.174 1.00 62.84 187 ARG A C 1
ATOM 1452 O O . ARG A 1 187 ? -12.244 -1.001 -3.830 1.00 62.84 187 ARG A O 1
ATOM 1459 N N . TYR A 1 188 ? -10.465 -1.450 -2.550 1.00 60.34 188 TYR A N 1
ATOM 1460 C CA . TYR A 1 188 ? -10.009 -0.058 -2.465 1.00 60.34 188 TYR A CA 1
ATOM 1461 C C . TYR A 1 188 ? -8.895 0.253 -3.484 1.00 60.34 188 TYR A C 1
ATOM 1463 O O . TYR A 1 188 ? -8.426 -0.624 -4.195 1.00 60.34 188 TYR A O 1
ATOM 1471 N N . GLY A 1 189 ? -8.520 1.525 -3.639 1.00 56.28 189 GLY A N 1
ATOM 1472 C CA . GLY A 1 189 ? -7.514 1.962 -4.615 1.00 56.28 189 GLY A CA 1
ATOM 1473 C C . GLY A 1 189 ? -6.899 3.314 -4.259 1.00 56.28 189 GLY A C 1
ATOM 1474 O O . GLY A 1 189 ? -7.447 4.027 -3.417 1.00 56.28 189 GLY A O 1
ATOM 1475 N N . LEU A 1 190 ? -5.777 3.685 -4.889 1.00 58.00 190 LEU A N 1
ATOM 1476 C CA . LEU A 1 190 ? -4.991 4.872 -4.519 1.00 58.00 190 LEU A CA 1
ATOM 1477 C C . LEU A 1 190 ? -4.651 5.777 -5.713 1.00 58.00 190 LEU A C 1
ATOM 1479 O O . LEU A 1 190 ? -4.062 5.339 -6.691 1.00 58.00 190 LEU A O 1
ATOM 1483 N N . THR A 1 191 ? -4.883 7.088 -5.601 1.00 50.06 191 THR A N 1
ATOM 1484 C CA . THR A 1 191 ? -4.289 8.070 -6.538 1.00 50.06 191 THR A CA 1
ATOM 1485 C C . THR A 1 191 ? -3.242 8.945 -5.855 1.00 50.06 191 THR A C 1
ATOM 1487 O O . THR A 1 191 ? -3.304 9.113 -4.638 1.00 50.06 191 THR A O 1
ATOM 1490 N N . ILE A 1 192 ? -2.297 9.528 -6.613 1.00 46.34 192 ILE A N 1
ATOM 1491 C CA . ILE A 1 192 ? -1.235 10.387 -6.052 1.00 46.34 192 ILE A CA 1
ATOM 1492 C C . ILE A 1 192 ? -1.794 11.648 -5.399 1.00 46.34 192 ILE A C 1
ATOM 1494 O O . ILE A 1 192 ? -1.251 12.082 -4.393 1.00 46.34 192 ILE A O 1
ATOM 1498 N N . ILE A 1 193 ? -2.878 12.239 -5.898 1.00 45.78 193 ILE A N 1
ATOM 1499 C CA . ILE A 1 193 ? -3.497 13.379 -5.212 1.00 45.78 193 ILE A CA 1
ATOM 1500 C C . ILE A 1 193 ? -4.311 12.940 -3.996 1.00 45.78 193 ILE A C 1
ATOM 1502 O O . ILE A 1 193 ? -4.257 13.634 -2.990 1.00 45.78 193 ILE A O 1
ATOM 1506 N N . THR A 1 194 ? -4.987 11.783 -3.990 1.00 53.47 194 THR A N 1
ATOM 1507 C CA . THR A 1 194 ? -5.561 11.261 -2.730 1.00 53.47 194 THR A CA 1
ATOM 1508 C C . THR A 1 194 ? -4.460 11.012 -1.699 1.00 53.47 194 THR A C 1
ATOM 1510 O O . THR A 1 194 ? -4.624 11.358 -0.530 1.00 53.47 194 THR A O 1
ATOM 1513 N N . PHE A 1 195 ? -3.326 10.477 -2.150 1.00 54.00 195 PHE A N 1
ATOM 1514 C CA . PHE A 1 195 ? -2.124 10.296 -1.354 1.00 54.00 195 PHE A CA 1
ATOM 1515 C C . PHE A 1 195 ? -1.571 11.642 -0.853 1.00 54.00 195 PHE A C 1
ATOM 1517 O O . PHE A 1 195 ? -1.459 11.831 0.348 1.00 54.00 195 PHE A O 1
ATOM 1524 N N . ASN A 1 196 ? -1.342 12.634 -1.715 1.00 48.91 196 ASN A N 1
ATOM 1525 C CA . ASN A 1 196 ? -0.800 13.942 -1.333 1.00 48.91 196 ASN A CA 1
ATOM 1526 C C . ASN A 1 196 ? -1.776 14.776 -0.480 1.00 48.91 196 ASN A C 1
ATOM 1528 O O . ASN A 1 196 ? -1.361 15.401 0.490 1.00 48.91 196 ASN A O 1
ATOM 1532 N N . LEU A 1 197 ? -3.081 14.768 -0.763 1.00 51.84 197 LEU A N 1
ATOM 1533 C CA . LEU A 1 197 ? -4.078 15.484 0.044 1.00 51.84 197 LEU A CA 1
ATOM 1534 C C . LEU A 1 197 ? -4.203 14.888 1.452 1.00 51.84 197 LEU A C 1
ATOM 1536 O O . LEU A 1 197 ? -4.355 15.638 2.413 1.00 51.84 197 LEU A O 1
ATOM 1540 N N . LYS A 1 198 ? -4.121 13.559 1.598 1.00 51.47 198 LYS A N 1
ATOM 1541 C CA . LYS A 1 198 ? -4.212 12.899 2.911 1.00 51.47 198 LYS A CA 1
ATOM 1542 C C . LYS A 1 198 ? -2.871 12.844 3.656 1.00 51.47 198 LYS A C 1
ATOM 1544 O O . LYS A 1 198 ? -2.876 12.932 4.881 1.00 51.47 198 LYS A O 1
ATOM 1549 N N . ALA A 1 199 ? -1.746 12.728 2.947 1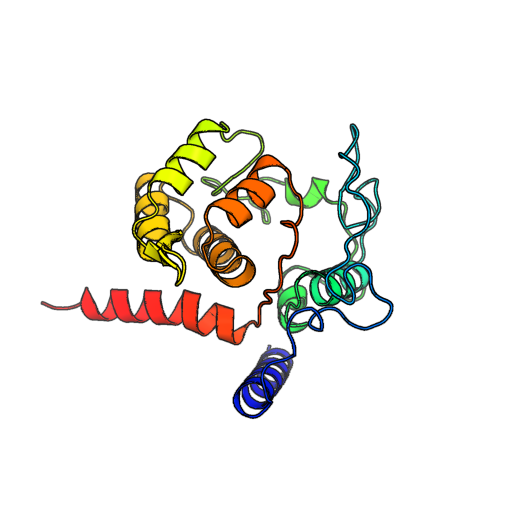.00 44.78 199 ALA A N 1
ATOM 1550 C CA . ALA A 1 199 ? -0.402 12.581 3.518 1.00 44.78 199 ALA A CA 1
ATOM 1551 C C . ALA A 1 199 ? 0.365 13.903 3.670 1.00 44.78 199 ALA A C 1
ATOM 1553 O O . ALA A 1 199 ? 1.127 14.050 4.615 1.00 44.78 199 ALA A O 1
ATOM 1554 N N . VAL A 1 200 ? 0.202 14.870 2.762 1.00 40.28 200 VAL A N 1
ATOM 1555 C CA . VAL A 1 200 ? 0.991 16.117 2.764 1.00 40.28 200 VAL A CA 1
ATOM 1556 C C . VAL A 1 200 ? 0.207 17.261 3.409 1.00 40.28 200 VAL A C 1
ATOM 1558 O O . VAL A 1 200 ? 0.741 17.934 4.288 1.00 40.28 200 VAL A O 1
ATOM 1561 N N . ASN A 1 201 ? -1.077 17.442 3.077 1.00 39.28 201 ASN A N 1
ATOM 1562 C CA . ASN A 1 201 ? -1.841 18.582 3.604 1.00 39.28 201 ASN A CA 1
ATOM 1563 C C . ASN A 1 201 ? -2.212 18.451 5.089 1.00 39.28 201 ASN A C 1
ATOM 1565 O O . ASN A 1 201 ? -2.183 19.461 5.785 1.00 39.28 201 ASN A O 1
ATOM 1569 N N . LYS A 1 202 ? -2.479 17.243 5.616 1.00 43.09 202 LYS A N 1
ATOM 1570 C CA . LYS A 1 202 ? -2.722 17.073 7.066 1.00 43.09 202 LYS A CA 1
ATOM 1571 C C . LYS A 1 202 ? -1.449 17.354 7.885 1.00 43.09 202 LYS A C 1
ATOM 1573 O O . LYS A 1 202 ? -1.512 18.034 8.900 1.00 43.09 202 LYS A O 1
ATOM 1578 N N . PHE A 1 203 ? -0.279 16.940 7.389 1.00 37.66 203 PHE A N 1
ATOM 1579 C CA . PHE A 1 203 ? 1.015 17.218 8.030 1.00 37.66 203 PHE A CA 1
ATOM 1580 C C . PHE A 1 203 ? 1.455 18.692 7.940 1.00 37.66 203 PHE A C 1
ATOM 1582 O O . PHE A 1 203 ? 2.174 19.160 8.825 1.00 37.66 203 PHE A O 1
ATOM 1589 N N . ILE A 1 204 ? 1.068 19.419 6.884 1.00 38.31 204 ILE A N 1
ATOM 1590 C CA . ILE A 1 204 ? 1.314 20.867 6.763 1.00 38.31 204 ILE A CA 1
ATOM 1591 C C . ILE A 1 204 ? 0.356 21.651 7.669 1.00 38.31 204 ILE A C 1
ATOM 1593 O O . ILE A 1 204 ? 0.828 22.491 8.429 1.00 38.31 204 ILE A O 1
ATOM 1597 N N . ALA A 1 205 ? -0.936 21.312 7.682 1.00 39.97 205 ALA A N 1
ATOM 1598 C CA . ALA A 1 205 ? -1.920 21.946 8.563 1.00 39.97 205 ALA A CA 1
ATOM 1599 C C . ALA A 1 205 ? -1.557 21.777 10.054 1.00 39.97 205 ALA A C 1
ATOM 1601 O O . ALA A 1 205 ? -1.516 22.750 10.798 1.00 39.97 205 ALA A O 1
ATOM 1602 N N . GLU A 1 206 ? -1.147 20.574 10.480 1.00 43.34 206 GLU A N 1
ATOM 1603 C CA . GLU A 1 206 ? -0.684 20.323 11.858 1.00 43.34 206 GLU A CA 1
ATOM 1604 C C . GLU A 1 206 ? 0.638 21.039 12.216 1.00 43.34 206 GLU A C 1
ATOM 1606 O O . GLU A 1 206 ? 0.989 21.155 13.395 1.00 43.34 206 GLU A O 1
ATOM 1611 N N . ARG A 1 207 ? 1.412 21.491 11.217 1.00 40.47 207 ARG A N 1
ATOM 1612 C CA . ARG A 1 207 ? 2.630 22.299 11.408 1.00 40.47 207 ARG A CA 1
ATOM 1613 C C . ARG A 1 207 ? 2.338 23.789 11.512 1.00 40.47 207 ARG A C 1
ATOM 1615 O O . ARG A 1 207 ? 3.109 24.480 12.175 1.00 40.47 207 ARG A O 1
ATOM 1622 N N . GLU A 1 208 ? 1.294 24.265 10.847 1.00 44.41 208 GLU A N 1
ATOM 1623 C CA . GLU A 1 208 ? 0.834 25.651 10.942 1.00 44.41 208 GLU A CA 1
ATOM 1624 C C . GLU A 1 208 ? 0.111 25.879 12.278 1.00 44.41 208 GLU A C 1
ATOM 1626 O O . GLU A 1 208 ? 0.453 26.828 12.973 1.00 44.41 208 GLU A O 1
ATOM 1631 N N . ASP A 1 209 ? -0.702 24.924 12.748 1.00 46.78 209 ASP A N 1
ATOM 1632 C CA . ASP A 1 209 ? -1.359 24.994 14.070 1.00 46.78 209 ASP A CA 1
ATOM 1633 C C . ASP A 1 209 ? -0.390 24.892 15.265 1.00 46.78 209 ASP A C 1
ATOM 1635 O O . ASP A 1 209 ? -0.712 25.298 16.379 1.00 46.78 209 ASP A O 1
ATOM 1639 N N . LYS A 1 210 ? 0.816 24.342 15.064 1.00 47.34 210 LYS A N 1
ATOM 1640 C CA . LYS A 1 210 ? 1.874 24.277 16.097 1.00 47.34 210 LYS A CA 1
ATOM 1641 C C . LYS A 1 210 ? 2.862 25.441 16.033 1.00 47.34 210 LYS A C 1
ATOM 1643 O O . LYS A 1 210 ? 3.837 25.450 16.785 1.00 47.34 210 LYS A O 1
ATOM 1648 N N . LYS A 1 211 ? 2.630 26.397 15.134 1.00 43.47 211 LYS A N 1
ATOM 1649 C CA . LYS A 1 211 ? 3.335 27.675 15.059 1.00 43.47 211 LYS A CA 1
ATOM 1650 C C . LYS A 1 211 ? 2.365 28.805 15.405 1.00 43.47 211 LYS A C 1
ATOM 1652 O O . LYS A 1 211 ? 2.071 29.613 14.542 1.00 43.47 211 LYS A O 1
ATOM 1657 N N . GLU A 1 212 ? 1.868 28.836 16.639 1.00 35.91 212 GLU A N 1
ATOM 1658 C CA . GLU A 1 212 ? 1.786 30.053 17.468 1.00 35.91 212 GLU A CA 1
ATOM 1659 C C . GLU A 1 212 ? 0.998 29.805 18.767 1.00 35.91 212 GLU A C 1
ATOM 1661 O O . GLU A 1 212 ? 0.084 28.975 18.781 1.00 35.91 212 GLU A O 1
ATOM 1666 N N . PRO A 1 213 ? 1.287 30.560 19.845 1.00 41.78 213 PRO A N 1
ATOM 1667 C CA . PRO A 1 213 ? 2.423 31.469 20.055 1.00 41.78 213 PRO A CA 1
ATOM 1668 C C . PRO A 1 213 ? 3.580 30.824 20.836 1.00 41.78 213 PRO A C 1
ATOM 1670 O O . PRO A 1 213 ? 3.327 30.195 21.890 1.00 41.78 213 PRO A O 1
#

Radius of gyration: 17.86 Å; chains: 1; bounding box: 41×52×40 Å

Foldseek 3Di:
DVVLVVLQVVVVVCVVPDDDDDQQCQAPPPDACRSNHHPDFDAQDVQADGQAHGNQFFAALVNVLVSCCRPFVEDSSVSVVQDPDNHPDTGGPVVCVPEPRLDYPLAQADPPDDLVSLVVLLVLFPDADPVRATFRDLVSVVVSCVVSVPDQPSRLLVVLCLCQSQVRGSQQSSCCRVVVDGDRSRGGHDYVVVSCVRRPVVVVVVVVVVPDD

Secondary structure (DSSP, 8-state):
-HHHHHHHHHHHHHHHHSPPPPTT-SSPTTSTTGGG-PPPP-PPPTT--SSSSTT--SEEHHHHHHHHHHHH-B-HHHHTTS-S-TTT-EE-GGGGGSBTTTB-TT-SS-TTS-HHHHHHHHTT--EE-TTS-EE--HHHHHHHHHHHT--TTHHHHHHHHHHHHHTTBHHHHHHHHHH--PPTT----B-HHHHHHHHTHHHHHHHHTTS--

pLDDT: mean 73.2, std 14.0, range [35.91, 96.0]

InterPro domains:
  IPR000028 Chloroperoxidase [PF01328] (52-187)
  IPR000028 Chloroperoxidase [PS51405] (17-197)
  IPR036851 Chloroperoxidase-like superfamily [G3DSA:1.10.489.10] (30-213)
  IPR036851 Chloroperoxidase-like superfamily [SSF47571] (28-110)

Organism: Coprinellus micaceus (NCBI:txid71717)